Protein AF-A0A158FJC6-F1 (afdb_monomer_lite)

Structure (mmCIF, N/CA/C/O backbone):
data_AF-A0A158FJC6-F1
#
_entry.id   AF-A0A158FJC6-F1
#
loop_
_atom_site.group_PDB
_atom_site.id
_atom_site.type_symbol
_atom_site.label_atom_id
_atom_site.label_alt_id
_atom_site.label_comp_id
_atom_site.label_asym_id
_atom_site.label_entity_id
_atom_site.label_seq_id
_atom_site.pdbx_PDB_ins_code
_atom_site.Cartn_x
_atom_site.Cartn_y
_atom_site.Cartn_z
_atom_site.occupancy
_atom_site.B_iso_or_equiv
_atom_site.auth_seq_id
_atom_site.auth_comp_id
_atom_site.auth_asym_id
_atom_site.auth_atom_id
_atom_site.pdbx_PDB_model_num
ATOM 1 N N . MET A 1 1 ? 19.319 2.602 -35.959 1.00 65.06 1 MET A N 1
ATOM 2 C CA . MET A 1 1 ? 19.386 1.876 -34.679 1.00 65.06 1 MET A CA 1
ATOM 3 C C . MET A 1 1 ? 18.858 0.501 -34.919 1.00 65.06 1 MET A C 1
ATOM 5 O O . MET A 1 1 ? 17.721 0.382 -35.365 1.00 65.06 1 MET A O 1
ATOM 9 N N . ASP A 1 2 ? 19.695 -0.494 -34.690 1.00 91.31 2 ASP A N 1
ATOM 10 C CA . ASP A 1 2 ? 19.246 -1.874 -34.703 1.00 91.31 2 ASP A CA 1
ATOM 11 C C . ASP A 1 2 ? 18.734 -2.293 -33.311 1.00 91.31 2 ASP A C 1
ATOM 13 O O . ASP A 1 2 ? 18.777 -1.537 -32.337 1.00 91.31 2 ASP A O 1
ATOM 17 N N . TYR A 1 3 ? 18.185 -3.501 -33.220 1.00 85.06 3 TYR A N 1
ATOM 18 C CA . TYR A 1 3 ? 17.637 -4.038 -31.975 1.00 85.06 3 TYR A CA 1
ATOM 19 C C . TYR A 1 3 ? 18.686 -4.166 -30.854 1.00 85.06 3 TYR A C 1
ATOM 21 O O . TYR A 1 3 ? 18.360 -3.989 -29.681 1.00 85.06 3 TYR A O 1
ATOM 29 N N . ARG A 1 4 ? 19.954 -4.435 -31.192 1.00 91.94 4 ARG A N 1
ATOM 30 C CA . ARG A 1 4 ? 21.033 -4.580 -30.205 1.00 91.94 4 ARG A CA 1
ATOM 31 C C . ARG A 1 4 ? 21.423 -3.226 -29.622 1.00 91.94 4 ARG A C 1
ATOM 33 O O . ARG A 1 4 ? 21.626 -3.138 -28.412 1.00 91.94 4 ARG A O 1
ATOM 40 N N . ASP A 1 5 ? 21.438 -2.179 -30.444 1.00 92.75 5 ASP A N 1
ATOM 41 C CA . ASP A 1 5 ? 21.657 -0.802 -29.992 1.00 92.75 5 ASP A CA 1
ATOM 42 C C . ASP A 1 5 ? 20.603 -0.374 -28.960 1.00 92.75 5 ASP A C 1
ATOM 44 O O . ASP A 1 5 ? 20.924 0.259 -27.952 1.00 92.75 5 ASP A O 1
ATOM 48 N N . LEU A 1 6 ? 19.334 -0.730 -29.197 1.00 93.31 6 LEU A N 1
ATOM 49 C CA . LEU A 1 6 ? 18.231 -0.416 -28.285 1.00 93.31 6 LEU A CA 1
ATOM 50 C C . LEU A 1 6 ? 18.381 -1.136 -26.939 1.00 93.31 6 LEU A C 1
ATOM 52 O O . LEU A 1 6 ? 18.187 -0.512 -25.896 1.00 93.31 6 LEU A O 1
ATOM 56 N N . LEU A 1 7 ? 18.780 -2.412 -26.946 1.00 92.12 7 LEU A N 1
ATOM 57 C CA . LEU A 1 7 ? 19.048 -3.164 -25.715 1.00 92.12 7 LEU A CA 1
ATOM 58 C C . LEU A 1 7 ? 20.230 -2.587 -24.926 1.00 92.12 7 LEU A C 1
ATOM 60 O O . LEU A 1 7 ? 20.152 -2.466 -23.705 1.00 92.12 7 LEU A O 1
ATOM 64 N N . ALA A 1 8 ? 21.309 -2.191 -25.608 1.00 94.25 8 ALA A N 1
ATOM 65 C CA . ALA A 1 8 ? 22.463 -1.573 -24.959 1.00 94.25 8 ALA A CA 1
ATOM 66 C C . ALA A 1 8 ? 22.094 -0.235 -24.298 1.00 94.25 8 ALA A C 1
ATOM 68 O O . ALA A 1 8 ? 22.510 0.040 -23.173 1.00 94.25 8 ALA A O 1
ATOM 69 N N . LYS A 1 9 ? 21.262 0.573 -24.966 1.00 91.75 9 LYS A N 1
ATOM 70 C CA . LYS A 1 9 ? 20.740 1.823 -24.398 1.00 91.75 9 LYS A CA 1
ATOM 71 C C . LYS A 1 9 ? 19.818 1.602 -23.207 1.00 91.75 9 LYS A C 1
ATOM 73 O O . LYS A 1 9 ? 19.907 2.363 -22.250 1.00 91.75 9 LYS A O 1
ATOM 78 N N . ALA A 1 10 ? 18.965 0.581 -23.253 1.00 91.38 10 ALA A N 1
ATOM 79 C CA . ALA A 1 10 ? 18.111 0.228 -22.123 1.00 91.38 10 ALA A CA 1
ATOM 80 C C . ALA A 1 10 ? 18.953 -0.140 -20.892 1.00 91.38 10 ALA A C 1
ATOM 82 O O . ALA A 1 10 ? 18.759 0.440 -19.831 1.00 91.38 10 ALA A O 1
ATOM 83 N N . ALA A 1 11 ? 19.964 -0.999 -21.061 1.00 93.62 11 ALA A N 1
ATOM 84 C CA . ALA A 1 11 ? 20.851 -1.389 -19.966 1.00 93.62 11 ALA A CA 1
ATOM 85 C C . ALA A 1 11 ? 21.625 -0.200 -19.369 1.00 93.62 11 ALA A C 1
ATOM 87 O O . ALA A 1 11 ? 21.878 -0.158 -18.167 1.00 93.62 11 ALA A O 1
ATOM 88 N N . GLU A 1 12 ? 22.014 0.766 -20.200 1.00 96.06 12 GLU A N 1
ATOM 89 C CA . GLU A 1 12 ? 22.682 1.978 -19.735 1.00 96.06 12 GLU A CA 1
ATOM 90 C C . GLU A 1 12 ? 21.733 2.900 -18.958 1.00 96.06 12 GLU A C 1
ATOM 92 O O . GLU A 1 12 ? 22.083 3.372 -17.877 1.00 96.06 12 GLU A O 1
ATOM 97 N N . LEU A 1 13 ? 20.510 3.100 -19.455 1.00 94.44 13 LEU A N 1
ATOM 98 C CA . LEU A 1 13 ? 19.479 3.848 -18.734 1.00 94.44 13 LEU A CA 1
ATOM 99 C C . LEU A 1 13 ? 19.142 3.189 -17.393 1.00 94.44 13 LEU A C 1
ATOM 101 O O . LEU A 1 13 ? 19.043 3.889 -16.390 1.00 94.44 13 LEU A O 1
ATOM 105 N N . ASP A 1 14 ? 19.051 1.860 -17.341 1.00 91.12 14 ASP A N 1
ATOM 106 C CA . ASP A 1 14 ? 18.795 1.126 -16.099 1.00 91.12 14 ASP A CA 1
ATOM 107 C C . ASP A 1 14 ? 19.904 1.352 -15.060 1.00 91.12 14 ASP A C 1
ATOM 109 O O . ASP A 1 14 ? 19.617 1.568 -13.879 1.00 91.12 14 ASP A O 1
ATOM 113 N N . ARG A 1 15 ? 21.178 1.376 -15.483 1.00 95.62 15 ARG A N 1
ATOM 114 C CA . ARG A 1 15 ? 22.299 1.718 -14.588 1.00 95.62 15 ARG A CA 1
ATOM 115 C C . ARG A 1 15 ? 22.206 3.149 -14.079 1.00 95.62 15 ARG A C 1
ATOM 117 O O . ARG A 1 15 ? 22.437 3.385 -12.895 1.00 95.62 15 ARG A O 1
ATOM 124 N N . GLN A 1 16 ? 21.866 4.094 -14.952 1.00 92.50 16 GLN A N 1
ATOM 125 C CA . GLN A 1 16 ? 21.723 5.499 -14.570 1.00 92.50 16 GLN A CA 1
ATOM 126 C C . GLN A 1 16 ? 20.566 5.699 -13.588 1.00 92.50 16 GLN A C 1
ATOM 128 O O . GLN A 1 16 ? 20.724 6.421 -12.607 1.00 92.50 16 GLN A O 1
ATOM 133 N N . ILE A 1 17 ? 19.441 5.011 -13.795 1.00 93.81 17 ILE A N 1
ATOM 134 C CA . ILE A 1 17 ? 18.295 5.027 -12.879 1.00 93.81 17 ILE A CA 1
ATOM 135 C C . ILE A 1 17 ? 18.686 4.447 -11.516 1.00 93.81 17 ILE A C 1
ATOM 137 O O . ILE A 1 17 ? 18.347 5.027 -10.484 1.00 93.81 17 ILE A O 1
ATOM 141 N N . ALA A 1 18 ? 19.416 3.328 -11.493 1.00 92.00 18 ALA A N 1
ATOM 142 C CA . ALA A 1 18 ? 19.874 2.719 -10.247 1.00 92.00 18 ALA A CA 1
ATOM 143 C C . ALA A 1 18 ? 20.797 3.664 -9.460 1.00 92.00 18 ALA A C 1
ATOM 145 O O . ALA A 1 18 ? 20.558 3.902 -8.277 1.00 92.00 18 ALA A O 1
ATOM 146 N N . LEU A 1 19 ? 21.784 4.266 -10.132 1.00 95.31 19 LEU A N 1
ATOM 147 C CA . LEU A 1 19 ? 22.692 5.244 -9.528 1.00 95.31 19 LEU A CA 1
ATOM 148 C C . LEU A 1 19 ? 21.951 6.482 -9.012 1.00 95.31 19 LEU A C 1
ATOM 150 O O . LEU A 1 19 ? 22.174 6.899 -7.877 1.00 95.31 19 LEU A O 1
ATOM 154 N N . ALA A 1 20 ? 21.048 7.051 -9.814 1.00 95.25 20 ALA A N 1
ATOM 155 C CA . ALA A 1 20 ? 20.256 8.210 -9.409 1.00 95.25 20 ALA A CA 1
ATOM 156 C C . ALA A 1 20 ? 19.434 7.901 -8.150 1.00 95.25 20 ALA A C 1
ATOM 158 O O . ALA A 1 20 ? 19.446 8.673 -7.194 1.00 95.25 20 ALA A O 1
ATOM 159 N N . ARG A 1 21 ? 18.802 6.723 -8.097 1.00 96.00 21 ARG A N 1
ATOM 160 C CA . ARG A 1 21 ? 18.036 6.280 -6.929 1.00 96.00 21 ARG A CA 1
ATOM 161 C C . ARG A 1 21 ? 18.905 6.122 -5.684 1.00 96.00 21 ARG A C 1
ATOM 163 O O . ARG A 1 21 ? 18.458 6.493 -4.604 1.00 96.00 21 ARG A O 1
ATOM 170 N N . GLU A 1 22 ? 20.103 5.552 -5.800 1.00 93.88 22 GLU A N 1
ATOM 171 C CA . GLU A 1 22 ? 21.017 5.407 -4.659 1.00 93.88 22 GLU A CA 1
ATOM 172 C C . GLU A 1 22 ? 21.420 6.771 -4.088 1.00 93.88 22 GLU A C 1
ATOM 174 O O . GLU A 1 22 ? 21.379 6.965 -2.871 1.00 93.88 22 GLU A O 1
ATOM 179 N N . VAL A 1 23 ? 21.731 7.731 -4.962 1.00 96.19 23 VAL A N 1
ATOM 180 C CA . VAL A 1 23 ? 22.077 9.104 -4.574 1.00 96.19 23 VAL A CA 1
ATOM 181 C C . VAL A 1 23 ? 20.891 9.805 -3.911 1.00 96.19 23 VAL A C 1
ATOM 183 O O . VAL A 1 23 ? 21.035 10.357 -2.818 1.00 96.19 23 VAL A O 1
ATOM 186 N N . GLU A 1 24 ? 19.709 9.752 -4.525 1.00 96.19 24 GLU A N 1
ATOM 187 C CA . GLU A 1 24 ? 18.498 10.370 -3.978 1.00 96.19 24 GLU A CA 1
ATOM 188 C C . GLU A 1 24 ? 18.087 9.740 -2.643 1.00 96.19 24 GLU A C 1
ATOM 190 O O . GLU A 1 24 ? 17.774 10.453 -1.688 1.00 96.19 24 GLU A O 1
ATOM 195 N N . ALA A 1 25 ? 18.144 8.410 -2.529 1.00 93.00 25 ALA A N 1
ATOM 196 C CA . ALA A 1 25 ? 17.822 7.702 -1.294 1.00 93.00 25 ALA A CA 1
ATOM 197 C C . ALA A 1 25 ? 18.809 8.035 -0.168 1.00 93.00 25 ALA A C 1
ATOM 199 O O . ALA A 1 25 ? 18.392 8.218 0.978 1.00 93.00 25 ALA A O 1
ATOM 200 N N . ALA A 1 26 ? 20.105 8.146 -0.476 1.00 95.25 26 ALA A N 1
ATOM 201 C CA . ALA A 1 26 ? 21.112 8.565 0.493 1.00 95.25 26 ALA A CA 1
ATOM 202 C C . ALA A 1 26 ? 20.862 10.002 0.980 1.00 95.25 26 ALA A C 1
ATOM 204 O O . ALA A 1 26 ? 20.931 10.257 2.185 1.00 95.25 26 ALA A O 1
ATOM 205 N N . GLY A 1 27 ? 20.512 10.915 0.066 1.00 97.00 27 GLY A N 1
ATOM 206 C CA . GLY A 1 27 ? 20.141 12.293 0.391 1.00 97.00 27 GLY A CA 1
ATOM 207 C C . GLY A 1 27 ? 18.906 12.370 1.290 1.00 97.00 27 GLY A C 1
ATOM 208 O O . GLY A 1 27 ? 18.962 12.966 2.365 1.00 97.00 27 GLY A O 1
ATOM 209 N N . ALA A 1 28 ? 17.825 11.686 0.910 1.00 96.75 28 ALA A N 1
ATOM 210 C CA . ALA A 1 28 ? 16.598 11.625 1.702 1.00 96.75 28 ALA A CA 1
ATOM 211 C C . ALA A 1 28 ? 16.846 11.035 3.101 1.00 96.75 28 ALA A C 1
ATOM 213 O O . ALA A 1 28 ? 16.347 11.548 4.104 1.00 96.75 28 ALA A O 1
ATOM 214 N N . LEU A 1 29 ? 17.664 9.980 3.201 1.00 94.94 29 LEU A N 1
ATOM 215 C CA . LEU A 1 29 ? 18.015 9.379 4.486 1.00 94.94 29 LEU A CA 1
ATOM 216 C C . LEU A 1 29 ? 18.832 10.335 5.366 1.00 94.94 29 LEU A C 1
ATOM 218 O O . LEU A 1 29 ? 18.614 10.378 6.578 1.00 94.94 29 LEU A O 1
ATOM 222 N N . ALA A 1 30 ? 19.764 11.093 4.785 1.00 96.06 30 ALA A N 1
ATOM 223 C CA . ALA A 1 30 ? 20.526 12.106 5.509 1.00 96.06 30 ALA A CA 1
ATOM 224 C C . ALA A 1 30 ? 19.612 13.222 6.041 1.00 96.06 30 ALA A C 1
ATOM 226 O O . ALA A 1 30 ? 19.730 13.615 7.200 1.00 96.06 30 ALA A O 1
ATOM 227 N N . GLU A 1 31 ? 18.653 13.670 5.232 1.00 96.62 31 GLU A N 1
ATOM 228 C CA . GLU A 1 31 ? 17.681 14.701 5.597 1.00 96.62 31 GLU A CA 1
ATOM 229 C C . GLU A 1 31 ? 16.748 14.248 6.734 1.00 96.62 31 GLU A C 1
ATOM 231 O O . GLU A 1 31 ? 16.511 14.985 7.693 1.00 96.62 31 GLU A O 1
ATOM 236 N N . ILE A 1 32 ? 16.261 13.002 6.676 1.00 96.06 32 ILE A N 1
ATOM 237 C CA . ILE A 1 32 ? 15.462 12.400 7.752 1.00 96.06 32 ILE A CA 1
ATOM 238 C C . ILE A 1 32 ? 16.285 12.316 9.039 1.00 96.06 32 ILE A C 1
ATOM 240 O O . ILE A 1 32 ? 15.807 12.722 10.097 1.00 96.06 32 ILE A O 1
ATOM 244 N N . LYS A 1 33 ? 17.531 11.831 8.962 1.00 94.38 33 LYS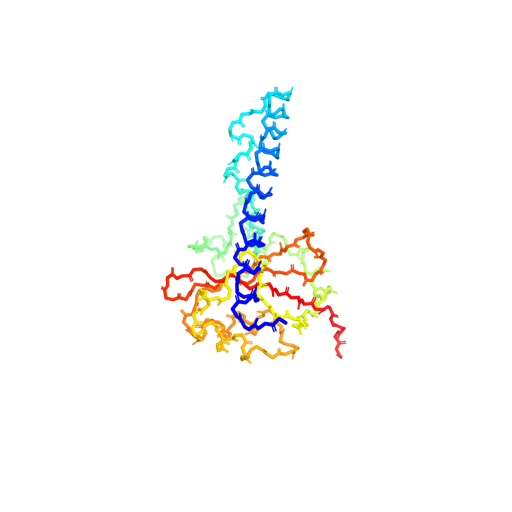 A N 1
ATOM 245 C CA . LYS A 1 33 ? 18.424 11.740 10.128 1.00 94.38 33 LYS A CA 1
ATOM 246 C C . LYS A 1 33 ? 18.693 13.108 10.754 1.00 94.38 33 LYS A C 1
ATOM 248 O O . LYS A 1 33 ? 18.691 13.208 11.977 1.00 94.38 33 LYS A O 1
ATOM 253 N N . ALA A 1 34 ? 18.884 14.145 9.938 1.00 95.25 34 ALA A N 1
ATOM 254 C CA . ALA A 1 34 ? 19.077 15.510 10.419 1.00 95.25 34 ALA A CA 1
ATOM 255 C C . ALA A 1 34 ? 17.857 16.004 11.206 1.00 95.25 34 ALA A C 1
ATOM 257 O O . ALA A 1 34 ? 18.012 16.472 12.328 1.00 95.25 34 ALA A O 1
ATOM 258 N N . ARG A 1 35 ? 16.644 15.804 10.678 1.00 96.12 35 ARG A N 1
ATOM 259 C CA . ARG A 1 35 ? 15.399 16.179 11.371 1.00 96.12 35 ARG A CA 1
ATOM 260 C C . ARG A 1 35 ? 15.176 15.389 12.656 1.00 96.12 35 ARG A C 1
ATOM 262 O O . ARG A 1 35 ? 14.778 15.958 13.665 1.00 96.12 35 ARG A O 1
ATOM 269 N N . VAL A 1 36 ? 15.448 14.084 12.640 1.00 95.50 36 VAL A N 1
ATOM 270 C CA . VAL A 1 36 ? 15.370 13.244 13.847 1.00 95.50 36 VAL A CA 1
ATOM 271 C C . VAL A 1 36 ? 16.301 13.775 14.936 1.00 95.50 36 VAL A C 1
ATOM 273 O O . VAL A 1 36 ? 15.880 13.894 16.084 1.00 95.50 36 VAL A O 1
ATOM 276 N N . ALA A 1 37 ? 17.529 14.152 14.572 1.00 94.00 37 ALA A N 1
ATOM 277 C CA . ALA A 1 37 ? 18.492 14.726 15.504 1.00 94.00 37 ALA A CA 1
ATOM 278 C C . ALA A 1 37 ? 18.096 16.134 15.986 1.00 94.00 37 ALA A C 1
ATOM 280 O O . ALA A 1 37 ? 18.209 16.412 17.176 1.00 94.00 37 ALA A O 1
ATOM 281 N N . GLU A 1 38 ? 17.609 16.999 15.092 1.00 95.31 38 GLU A N 1
ATOM 282 C CA . GLU A 1 38 ? 17.200 18.379 15.393 1.00 95.31 38 GLU A CA 1
ATOM 283 C C . GLU A 1 38 ? 16.097 18.442 16.456 1.00 95.31 38 GLU A C 1
ATOM 285 O O . GLU A 1 38 ? 16.176 19.239 17.389 1.00 95.31 38 GLU A O 1
ATOM 290 N N . PHE A 1 39 ? 15.093 17.572 16.346 1.00 95.31 39 PHE A N 1
ATOM 291 C CA . PHE A 1 39 ? 13.948 17.544 17.260 1.00 95.31 39 PHE A CA 1
ATOM 292 C C . PHE A 1 39 ? 14.089 16.525 18.400 1.00 95.31 39 PHE A C 1
ATOM 294 O O . PHE A 1 39 ? 13.198 16.427 19.241 1.00 95.31 39 PHE A O 1
ATOM 301 N N . GLY A 1 40 ? 15.191 15.768 18.445 1.00 91.94 40 GLY A N 1
ATOM 302 C CA . GLY A 1 40 ? 15.431 14.757 19.476 1.00 91.94 40 GLY A CA 1
ATOM 303 C C . GLY A 1 40 ? 14.446 13.585 19.439 1.00 91.94 40 GLY A C 1
ATOM 304 O O . GLY A 1 40 ? 14.125 13.031 20.490 1.00 91.94 40 GLY A O 1
ATOM 305 N N . PHE A 1 41 ? 13.946 13.214 18.255 1.00 93.94 41 PHE A N 1
ATOM 306 C CA . PHE A 1 41 ? 13.024 12.088 18.117 1.00 93.94 41 PHE A CA 1
ATOM 307 C C . PHE A 1 41 ? 13.717 10.758 18.423 1.00 93.94 41 PHE A C 1
ATOM 309 O O . PHE A 1 41 ? 14.852 10.508 18.010 1.00 93.94 41 PHE A O 1
ATOM 316 N N . THR A 1 42 ? 13.000 9.875 19.109 1.00 90.06 42 THR A N 1
ATOM 317 C CA . THR A 1 42 ? 13.434 8.499 19.358 1.00 90.06 42 THR A CA 1
ATOM 318 C C . THR A 1 42 ? 12.967 7.559 18.245 1.00 90.06 42 THR A C 1
ATOM 320 O O . THR A 1 42 ? 12.120 7.903 17.415 1.00 90.06 42 THR A O 1
ATOM 323 N N . VAL A 1 43 ? 13.510 6.338 18.216 1.00 87.06 43 VAL A N 1
ATOM 324 C CA . VAL A 1 43 ? 13.075 5.297 17.269 1.00 87.06 43 VAL A CA 1
ATOM 325 C C . VAL A 1 43 ? 11.581 5.015 17.449 1.00 87.06 43 VAL A C 1
ATOM 327 O O . VAL A 1 43 ? 10.863 4.826 16.471 1.00 87.06 43 VAL A O 1
ATOM 330 N N . GLU A 1 44 ? 11.089 5.051 18.683 1.00 86.62 44 GLU A N 1
ATOM 331 C CA . GLU A 1 44 ? 9.686 4.850 19.021 1.00 86.62 44 GLU A CA 1
ATOM 332 C C . GLU A 1 44 ? 8.784 5.957 18.467 1.00 86.62 44 GLU A C 1
ATOM 334 O O . GLU A 1 44 ? 7.667 5.660 18.048 1.00 86.62 44 GLU A O 1
ATOM 339 N N . ASP A 1 45 ? 9.255 7.205 18.412 1.00 83.69 45 ASP A N 1
ATOM 340 C CA . ASP A 1 45 ? 8.489 8.329 17.858 1.00 83.69 45 ASP A CA 1
ATOM 341 C C . ASP A 1 45 ? 8.350 8.223 16.334 1.00 83.69 45 ASP A C 1
ATOM 343 O O . ASP A 1 45 ? 7.292 8.514 15.774 1.00 83.69 45 ASP A O 1
ATOM 347 N N . VAL A 1 46 ? 9.406 7.750 15.663 1.00 87.44 46 VAL A N 1
ATOM 348 C CA . VAL A 1 46 ? 9.455 7.611 14.198 1.00 87.44 46 VAL A CA 1
ATOM 349 C C . VAL A 1 46 ? 8.752 6.335 13.724 1.00 87.44 46 VAL A C 1
ATOM 351 O O . VAL A 1 46 ? 8.058 6.343 12.708 1.00 87.44 46 VAL A O 1
ATOM 354 N N . PHE A 1 47 ? 8.904 5.231 14.461 1.00 84.25 47 PHE A N 1
ATOM 355 C CA . PHE A 1 47 ? 8.422 3.900 14.077 1.00 84.25 47 PHE A CA 1
ATOM 356 C C . PHE A 1 47 ? 7.285 3.376 14.965 1.00 84.25 47 PHE A C 1
ATOM 358 O O . PHE A 1 47 ? 7.019 2.172 14.962 1.00 84.25 47 PHE A O 1
ATOM 365 N N . SER A 1 48 ? 6.603 4.249 15.720 1.00 76.69 48 SER A N 1
ATOM 366 C CA . SER A 1 48 ? 5.502 3.885 16.622 1.00 76.69 48 SER A CA 1
ATOM 367 C C . SER A 1 48 ? 4.532 2.894 15.965 1.00 76.69 48 SER A C 1
ATOM 369 O O . SER A 1 48 ? 3.720 3.231 15.102 1.00 76.69 48 SER A O 1
ATOM 371 N N . THR A 1 49 ? 4.560 1.653 16.454 1.00 60.56 49 THR A N 1
ATOM 372 C CA . THR A 1 49 ? 3.655 0.566 16.055 1.00 60.56 49 THR A CA 1
ATOM 373 C C . THR A 1 49 ? 2.312 0.629 16.772 1.00 60.56 49 THR A C 1
ATOM 375 O O . THR A 1 49 ? 1.453 -0.238 16.563 1.00 60.56 49 THR A O 1
ATOM 3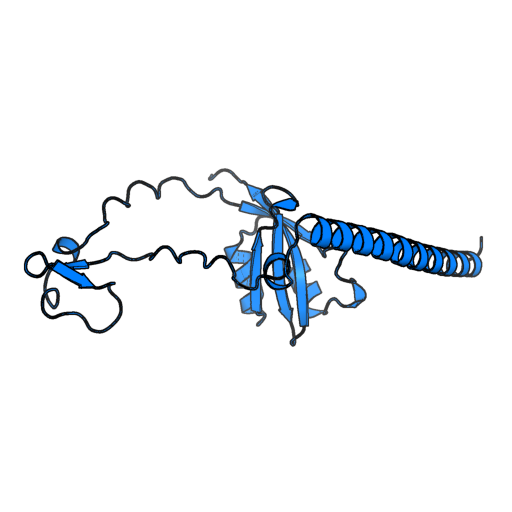78 N N . LYS A 1 50 ? 2.078 1.670 17.587 1.00 55.12 50 LYS A N 1
ATOM 379 C CA . LYS A 1 50 ? 0.740 2.005 18.062 1.00 55.12 50 LYS A CA 1
ATOM 380 C C . LYS A 1 50 ? -0.050 2.458 16.841 1.00 55.12 50 LYS A C 1
ATOM 382 O O . LYS A 1 50 ? -0.207 3.648 16.593 1.00 55.12 50 LYS A O 1
ATOM 387 N N . LYS A 1 51 ? -0.595 1.487 16.091 1.00 53.78 51 LYS A N 1
ATOM 388 C CA . LYS A 1 51 ? -1.834 1.675 15.335 1.00 53.78 51 LYS A CA 1
ATOM 389 C C . LYS A 1 51 ? -2.679 2.547 16.239 1.00 53.78 51 LYS A C 1
ATOM 391 O O . LYS A 1 51 ? -2.971 2.100 17.352 1.00 53.78 51 LYS A O 1
ATOM 396 N N . ALA A 1 52 ? -3.016 3.764 15.805 1.00 53.78 52 ALA A N 1
ATOM 397 C CA . ALA A 1 52 ? -4.112 4.495 16.409 1.00 53.78 52 ALA A CA 1
ATOM 398 C C . ALA A 1 52 ? -5.198 3.439 16.554 1.00 53.78 52 ALA A C 1
ATOM 400 O O . ALA A 1 52 ? -5.633 2.861 15.549 1.00 53.78 52 ALA A O 1
ATOM 401 N N . ARG A 1 53 ? -5.469 3.019 17.796 1.00 46.94 53 ARG A N 1
ATOM 402 C CA . ARG A 1 53 ? -6.471 2.006 18.069 1.00 46.94 53 ARG A CA 1
ATOM 403 C C . ARG A 1 53 ? -7.713 2.741 17.654 1.00 46.94 53 ARG A C 1
ATOM 405 O O . ARG A 1 53 ? -8.220 3.531 18.435 1.00 46.94 53 ARG A O 1
ATOM 412 N N . LYS A 1 54 ? -8.102 2.580 16.385 1.00 50.62 54 LYS A N 1
ATOM 413 C CA . LYS A 1 54 ? -9.360 3.060 15.859 1.00 50.62 54 LYS A CA 1
ATOM 414 C C . LYS A 1 54 ? -10.319 2.505 16.877 1.00 50.62 54 LYS A C 1
ATOM 416 O O . LYS A 1 54 ? -10.431 1.278 16.979 1.00 50.62 54 LYS A O 1
ATOM 421 N N . GLU A 1 55 ? -10.832 3.377 17.741 1.00 49.72 55 GLU A N 1
ATOM 422 C CA . GLU A 1 55 ? -11.859 3.000 18.681 1.00 49.72 55 GLU A CA 1
ATOM 423 C C . GLU A 1 55 ? -12.866 2.315 17.791 1.00 49.72 55 GLU A C 1
ATOM 425 O O . GLU A 1 55 ? -13.407 2.913 16.856 1.00 49.72 55 GLU A O 1
ATOM 430 N N . ARG A 1 56 ? -12.977 0.995 17.952 1.00 48.31 56 ARG A N 1
ATOM 431 C CA . ARG A 1 56 ? -14.060 0.268 17.330 1.00 48.31 56 ARG A CA 1
ATOM 432 C C . ARG A 1 56 ? -15.258 0.923 17.985 1.00 48.31 56 ARG A C 1
ATOM 434 O O . ARG A 1 56 ? -15.527 0.623 19.148 1.00 48.31 56 ARG A O 1
ATOM 441 N N . LYS A 1 57 ? -15.863 1.905 17.302 1.00 53.50 57 LYS A N 1
ATOM 442 C CA . LYS A 1 57 ? -17.146 2.478 17.688 1.00 53.50 57 LYS A CA 1
ATOM 443 C C . LYS A 1 57 ? -17.994 1.258 17.993 1.00 53.50 57 LYS A C 1
ATOM 445 O O . LYS A 1 57 ? -18.147 0.396 17.126 1.00 53.50 57 LYS A O 1
ATOM 450 N N . ARG A 1 58 ? -18.356 1.103 19.267 1.00 53.88 58 ARG A N 1
ATOM 451 C CA . ARG A 1 58 ? -19.101 -0.051 19.759 1.00 53.88 58 ARG A CA 1
ATOM 452 C C . ARG A 1 58 ? -20.424 -0.008 19.004 1.00 53.88 58 ARG A C 1
ATOM 454 O O . ARG A 1 58 ? -21.255 0.838 19.292 1.00 53.88 58 ARG A O 1
ATOM 461 N N . SER A 1 59 ? -20.557 -0.819 17.962 1.00 53.75 59 SER A N 1
ATOM 462 C CA . SER A 1 59 ? -21.648 -0.735 16.988 1.00 53.75 59 SER A CA 1
ATOM 463 C C . SER A 1 59 ? -22.887 -1.489 17.470 1.00 53.75 59 SER A C 1
ATOM 465 O O . SER A 1 59 ? -23.509 -2.212 16.701 1.00 53.75 59 SER A O 1
ATOM 467 N N . GLY A 1 60 ? -23.194 -1.408 18.763 1.00 62.25 60 GLY A N 1
ATOM 468 C CA . GLY A 1 60 ? -24.313 -2.129 19.351 1.00 62.25 60 GLY A CA 1
ATOM 469 C C . GLY A 1 60 ? -24.921 -1.358 20.519 1.00 62.25 60 GLY A C 1
ATOM 470 O O . GLY A 1 60 ? -24.175 -0.687 21.243 1.00 62.25 60 GLY A O 1
ATOM 471 N N . PRO A 1 61 ? -26.249 -1.451 20.712 1.00 64.25 61 PRO A N 1
ATOM 472 C CA . PRO A 1 61 ? -26.926 -0.822 21.836 1.00 64.25 61 PRO A CA 1
ATOM 473 C C . PRO A 1 61 ? -26.326 -1.336 23.146 1.00 64.25 61 PRO A C 1
ATOM 475 O O . PRO A 1 61 ? -26.187 -2.542 23.362 1.00 64.25 61 PRO A O 1
ATOM 478 N N . THR A 1 62 ? -25.932 -0.409 24.018 1.00 79.38 62 THR A N 1
ATOM 479 C CA . THR A 1 62 ? -25.542 -0.749 25.387 1.00 79.38 62 THR A CA 1
ATOM 480 C C . THR A 1 62 ? -26.805 -0.739 26.225 1.00 79.38 62 THR A C 1
ATOM 482 O O . THR A 1 62 ? -27.506 0.259 26.256 1.00 79.38 62 THR A O 1
ATOM 485 N N . TYR A 1 63 ? -27.115 -1.836 26.901 1.00 86.50 63 TYR A N 1
ATOM 486 C CA . TYR A 1 63 ? -28.263 -1.913 27.796 1.00 86.50 63 TYR A CA 1
ATOM 487 C C . TYR A 1 63 ? -27.845 -1.495 29.207 1.00 86.50 63 TYR A C 1
ATOM 489 O O . TYR A 1 63 ? -26.734 -1.826 29.624 1.00 86.50 63 TYR A O 1
ATOM 497 N N . ARG A 1 64 ? -28.711 -0.813 29.958 1.00 84.94 64 ARG A N 1
ATOM 498 C CA . ARG A 1 64 ? -28.493 -0.426 31.354 1.00 84.94 64 ARG A CA 1
ATOM 499 C C . ARG A 1 64 ? -29.687 -0.806 32.216 1.00 84.94 64 ARG A C 1
ATOM 501 O O . ARG A 1 64 ? -30.830 -0.549 31.854 1.00 84.94 64 ARG A O 1
ATOM 508 N N . ASP A 1 65 ? -29.399 -1.376 33.375 1.00 84.62 65 ASP A N 1
ATOM 509 C CA . ASP A 1 65 ? -30.380 -1.632 34.419 1.00 84.62 65 ASP A CA 1
ATOM 510 C C . ASP A 1 65 ? -30.813 -0.307 35.086 1.00 84.62 65 ASP A C 1
ATOM 512 O O . ASP A 1 65 ? -29.946 0.401 35.611 1.00 84.62 65 ASP A O 1
ATOM 516 N N . PRO A 1 66 ? -32.109 0.060 35.082 1.00 79.19 66 PRO A N 1
ATOM 517 C CA . PRO A 1 66 ? -32.598 1.266 35.747 1.00 79.19 66 PRO A CA 1
ATOM 518 C C . PRO A 1 66 ? -32.446 1.227 37.273 1.00 79.19 66 PRO A C 1
ATOM 520 O O . PRO A 1 66 ? -32.402 2.288 37.889 1.00 79.19 66 PRO A O 1
ATOM 523 N N . GLU A 1 67 ? -32.353 0.041 37.881 1.00 79.81 67 GLU A N 1
ATOM 524 C CA . GLU A 1 67 ? -32.280 -0.108 39.338 1.00 79.81 67 GLU A CA 1
ATOM 525 C C . GLU A 1 67 ? -30.831 -0.086 39.846 1.00 79.81 67 GLU A C 1
ATOM 527 O O . GLU A 1 67 ? -30.479 0.729 40.696 1.00 79.81 67 GLU A O 1
ATOM 532 N N . SER A 1 68 ? -29.956 -0.936 39.295 1.00 82.62 68 SER A N 1
ATOM 533 C CA . SER A 1 68 ? -28.554 -1.029 39.740 1.00 82.62 68 SER A CA 1
ATOM 534 C C . SER A 1 68 ? -27.570 -0.172 38.937 1.00 82.62 68 SER A C 1
ATOM 536 O O . SER A 1 68 ? -26.420 0.009 39.340 1.00 82.62 68 SER A O 1
ATOM 538 N N . GLY A 1 69 ? -27.972 0.326 37.764 1.00 81.94 69 GLY A N 1
ATOM 539 C CA . GLY A 1 69 ? -27.081 1.011 36.830 1.00 81.94 69 GLY A CA 1
ATOM 540 C C . GLY A 1 69 ? -26.097 0.094 36.093 1.00 81.94 69 GLY A C 1
ATOM 541 O O . GLY A 1 69 ? -25.271 0.611 35.335 1.00 81.94 69 GLY A O 1
ATOM 542 N N . ALA A 1 70 ? -26.170 -1.230 36.282 1.00 81.19 70 ALA A N 1
ATOM 543 C CA . ALA A 1 70 ? -25.329 -2.204 35.590 1.00 81.19 70 ALA A CA 1
ATOM 544 C C . ALA A 1 70 ? -25.512 -2.119 34.068 1.00 81.19 70 ALA A C 1
ATOM 546 O O . ALA A 1 70 ? -26.624 -1.920 33.589 1.00 81.19 70 ALA A O 1
ATOM 547 N N . THR A 1 71 ? -24.432 -2.295 33.298 1.00 83.56 71 THR A N 1
ATOM 548 C CA . THR A 1 71 ? -24.483 -2.238 31.828 1.00 83.56 71 THR A CA 1
ATOM 549 C C . THR A 1 71 ? -24.172 -3.582 31.184 1.00 83.56 71 THR A C 1
ATOM 551 O O . THR A 1 71 ? -23.387 -4.377 31.701 1.00 83.56 71 THR A O 1
ATOM 554 N N . TRP A 1 72 ? -24.791 -3.844 30.036 1.00 85.19 72 TRP A N 1
ATOM 555 C CA . TRP A 1 72 ? -24.551 -5.031 29.225 1.00 85.19 72 TRP A CA 1
ATOM 556 C C . TRP A 1 72 ? -24.459 -4.652 27.755 1.00 85.19 72 TRP A C 1
ATOM 558 O O . TRP A 1 72 ? -25.316 -3.956 27.224 1.00 85.19 72 TRP A O 1
ATOM 568 N N . SER A 1 73 ? -23.416 -5.118 27.076 1.00 76.19 73 SER A N 1
ATOM 569 C CA . SER A 1 73 ? -23.137 -4.776 25.676 1.00 76.19 73 SER A CA 1
ATOM 570 C C . SER A 1 73 ? -23.961 -5.578 24.661 1.00 76.19 73 SER A C 1
ATOM 572 O O . SER A 1 73 ? -23.682 -5.512 23.467 1.00 76.19 73 SER A O 1
ATOM 574 N N . GLY A 1 74 ? -24.908 -6.405 25.119 1.00 76.50 74 GLY A N 1
ATOM 575 C CA . GLY A 1 74 ? -25.641 -7.346 24.266 1.00 76.50 74 GLY A CA 1
ATOM 576 C C . GLY A 1 74 ? -24.832 -8.582 23.848 1.00 76.50 74 GLY A C 1
ATOM 577 O O . GLY A 1 74 ? -25.357 -9.450 23.156 1.00 76.50 74 GLY A O 1
ATOM 578 N N . MET A 1 75 ? -23.565 -8.686 24.266 1.00 74.50 75 MET A N 1
ATOM 579 C CA . MET A 1 75 ? -22.674 -9.806 23.955 1.00 74.50 75 MET A CA 1
ATOM 580 C C . MET A 1 75 ? -22.410 -10.647 25.213 1.00 74.50 75 MET A C 1
ATOM 582 O O . MET A 1 75 ? -22.154 -10.109 26.290 1.00 74.50 75 MET A O 1
ATOM 586 N N . GLY A 1 76 ? -22.459 -11.976 25.084 1.00 76.50 76 GLY A N 1
ATOM 587 C CA . GLY A 1 76 ? -22.259 -12.913 26.198 1.00 76.50 76 GLY A CA 1
ATOM 588 C C . GLY A 1 76 ? -23.550 -13.293 26.936 1.00 76.50 76 GLY A C 1
ATOM 589 O O . GLY A 1 76 ? -24.650 -13.120 26.417 1.00 76.50 76 GLY A O 1
ATOM 590 N N . ARG A 1 77 ? -23.415 -13.866 28.141 1.00 82.25 77 ARG A N 1
ATOM 591 C CA . ARG A 1 77 ? -24.549 -14.361 28.941 1.00 82.25 77 ARG A CA 1
ATOM 592 C C . ARG A 1 77 ? -25.476 -13.208 29.326 1.00 82.25 77 ARG A C 1
ATOM 594 O O . ARG A 1 77 ? -25.037 -12.252 29.956 1.00 82.25 77 ARG A O 1
ATOM 601 N N . GLU A 1 78 ? -26.752 -13.342 28.978 1.00 85.12 78 GLU A N 1
ATOM 602 C CA . GLU A 1 78 ? -27.780 -12.350 29.287 1.00 85.12 78 GLU A CA 1
ATOM 603 C C . GLU A 1 78 ? -27.942 -12.175 30.814 1.00 85.12 78 GLU A C 1
ATOM 605 O O . GLU A 1 78 ? -28.167 -13.168 31.522 1.00 85.12 78 GLU A O 1
ATOM 610 N N . PRO A 1 79 ? -27.819 -10.942 31.341 1.00 87.62 79 PRO A N 1
ATOM 611 C CA . PRO A 1 79 ? -28.010 -10.664 32.761 1.00 87.62 79 PRO A CA 1
ATOM 612 C C . PRO A 1 79 ? -29.454 -10.871 33.230 1.00 87.62 79 PRO A C 1
ATOM 614 O O . PRO A 1 79 ? -30.407 -10.650 32.485 1.00 87.62 79 PRO A O 1
ATOM 617 N N . GLY A 1 80 ? -29.633 -11.219 34.507 1.00 88.50 80 GLY A N 1
ATOM 618 C CA . GLY A 1 80 ? -30.957 -11.487 35.085 1.00 88.50 80 GLY A CA 1
ATOM 619 C C . GLY A 1 80 ? -31.925 -10.297 35.059 1.00 88.50 80 GLY A C 1
ATOM 620 O O . GLY A 1 80 ? -33.132 -10.503 35.012 1.00 88.50 80 GLY A O 1
ATOM 621 N N . TRP A 1 81 ? -31.416 -9.062 35.035 1.00 86.62 81 TRP A N 1
ATOM 622 C CA . TRP A 1 81 ? -32.245 -7.854 35.034 1.00 86.62 81 TRP A CA 1
ATOM 623 C C . TRP A 1 81 ? -32.946 -7.587 33.693 1.00 86.62 81 TRP A C 1
ATOM 625 O O . TRP A 1 81 ? -34.028 -6.998 33.708 1.00 86.62 81 TRP A O 1
ATOM 635 N N . ILE A 1 82 ? -32.396 -8.072 32.569 1.00 87.31 82 ILE A N 1
ATOM 636 C CA . ILE A 1 82 ? -32.984 -7.959 31.218 1.00 87.31 82 ILE A CA 1
ATOM 637 C C . ILE A 1 82 ? -33.578 -9.277 30.702 1.00 87.31 82 ILE A C 1
ATOM 639 O O . ILE A 1 82 ? -34.463 -9.261 29.846 1.00 87.31 82 ILE A O 1
ATOM 643 N N . LYS A 1 83 ? -33.125 -10.423 31.227 1.00 88.75 83 LYS A N 1
ATOM 644 C CA . LYS A 1 83 ? -33.554 -11.757 30.792 1.00 88.75 83 LYS A CA 1
ATOM 645 C C . LYS A 1 83 ? -35.079 -11.906 30.829 1.00 88.75 83 LYS A C 1
ATOM 647 O O . LYS A 1 83 ? -35.697 -11.783 31.883 1.00 88.75 83 LYS A O 1
ATOM 652 N N . GLY A 1 84 ? -35.673 -12.206 29.673 1.00 81.81 84 GLY A N 1
ATOM 653 C CA . GLY A 1 84 ? -37.120 -12.406 29.522 1.00 81.81 84 GLY A CA 1
ATOM 654 C C . GLY A 1 84 ? -37.967 -11.125 29.533 1.00 81.81 84 GLY A C 1
ATOM 655 O O . GLY A 1 84 ? -39.191 -11.224 29.517 1.00 81.81 84 GLY A O 1
ATOM 656 N N . LYS A 1 85 ? -37.350 -9.935 29.548 1.00 85.62 85 LYS A N 1
ATOM 657 C CA . LYS A 1 85 ? -38.036 -8.636 29.464 1.00 85.62 85 LYS A CA 1
ATOM 658 C C . LYS A 1 85 ? -37.855 -8.004 28.082 1.00 85.62 85 LYS A C 1
ATOM 660 O O . LYS A 1 85 ? -36.979 -8.397 27.311 1.00 85.62 85 LYS A O 1
ATOM 665 N N . ASN A 1 86 ? -38.668 -6.991 27.769 1.00 81.69 86 ASN A N 1
ATOM 666 C CA . ASN A 1 86 ? -38.484 -6.206 26.550 1.00 81.69 86 ASN A CA 1
ATOM 667 C C . ASN A 1 86 ? -37.173 -5.410 26.635 1.00 81.69 86 ASN A C 1
ATOM 669 O O . ASN A 1 86 ? -37.057 -4.464 27.411 1.00 81.69 86 ASN A O 1
ATOM 673 N N . ARG A 1 87 ? -36.197 -5.797 25.810 1.00 81.62 87 ARG A N 1
ATOM 674 C CA . ARG A 1 87 ? -34.849 -5.221 25.787 1.00 81.62 87 ARG A CA 1
ATOM 675 C C . ARG A 1 87 ? -34.833 -3.735 25.428 1.00 81.62 87 ARG A C 1
ATOM 677 O O . ARG A 1 87 ? -33.957 -3.024 25.909 1.00 81.62 87 ARG A O 1
ATOM 684 N N . ALA A 1 88 ? -35.815 -3.262 24.656 1.00 78.12 88 ALA A N 1
ATOM 685 C CA . ALA A 1 88 ? -35.932 -1.858 24.258 1.00 78.12 88 ALA A CA 1
ATOM 686 C C . ALA A 1 88 ? -36.052 -0.909 25.464 1.00 78.12 88 ALA A C 1
ATOM 688 O O . ALA A 1 88 ? -35.539 0.202 25.423 1.00 78.12 88 ALA A O 1
ATOM 689 N N . ALA A 1 89 ? -36.647 -1.367 26.572 1.00 78.69 89 ALA A N 1
ATOM 690 C CA . ALA A 1 89 ? -36.796 -0.571 27.793 1.00 78.69 89 ALA A CA 1
ATOM 691 C C . ALA A 1 89 ? -35.473 -0.329 28.545 1.00 78.69 89 ALA A C 1
ATOM 693 O O . ALA A 1 89 ? -35.432 0.472 29.474 1.00 78.69 89 ALA A O 1
ATOM 694 N N . PHE A 1 90 ? -34.405 -1.033 28.163 1.00 79.88 90 PHE A N 1
ATOM 695 C CA . PHE A 1 90 ? -33.105 -0.975 28.824 1.00 79.88 90 PHE A CA 1
ATOM 696 C C . PHE A 1 90 ? -32.019 -0.387 27.919 1.00 79.88 90 PHE A C 1
ATOM 698 O O . PHE A 1 90 ? -30.876 -0.310 28.351 1.00 79.88 90 PHE A O 1
ATOM 705 N N . VAL A 1 91 ? -32.315 -0.006 26.670 1.00 80.62 91 VAL A N 1
ATOM 706 C CA . VAL A 1 91 ? -31.305 0.532 25.744 1.00 80.62 91 VAL A CA 1
ATOM 707 C C . VAL A 1 91 ? -30.854 1.918 26.198 1.00 80.62 91 VAL A C 1
ATOM 709 O O . VAL A 1 91 ? -31.652 2.828 26.393 1.00 80.62 91 VAL A O 1
ATOM 712 N N . VAL A 1 92 ? -29.543 2.092 26.318 1.00 72.06 92 VAL A N 1
ATOM 713 C CA . VAL A 1 92 ? -28.874 3.373 26.525 1.00 72.06 92 VAL A CA 1
ATOM 714 C C . VAL A 1 92 ? -28.045 3.661 25.281 1.00 72.06 92 VAL A C 1
ATOM 716 O O . VAL A 1 92 ? -27.054 2.983 25.002 1.00 72.06 92 VAL A O 1
ATOM 719 N N . GLY A 1 93 ? -28.475 4.668 24.521 1.00 61.41 93 GLY A N 1
ATOM 720 C CA . GLY A 1 93 ? -27.805 5.107 23.295 1.00 61.41 93 GLY A CA 1
ATOM 721 C C . GLY A 1 93 ? -28.624 4.987 22.007 1.00 61.41 93 GLY A C 1
ATOM 722 O O . GLY A 1 93 ? -28.017 4.994 20.943 1.00 61.41 93 GLY A O 1
ATOM 723 N N . ASP A 1 94 ? -29.959 4.905 22.081 1.00 46.94 94 ASP A N 1
ATOM 724 C CA . ASP A 1 94 ? -30.830 4.875 20.889 1.00 46.94 94 ASP A CA 1
ATOM 725 C C . ASP A 1 94 ? -31.211 6.268 20.343 1.00 46.94 94 ASP A C 1
ATOM 727 O O . ASP A 1 94 ? -31.930 6.387 19.356 1.00 46.94 94 ASP A O 1
ATOM 731 N N . GLU A 1 95 ? -30.652 7.353 20.892 1.00 40.66 95 GLU A N 1
ATOM 732 C CA . GLU A 1 95 ? -30.686 8.676 20.236 1.00 40.66 95 GLU A CA 1
ATOM 733 C C . GLU A 1 95 ? -29.661 8.782 19.087 1.00 40.66 95 GLU A C 1
ATOM 735 O O . GLU A 1 95 ? -29.172 9.857 18.746 1.00 40.66 95 GLU A O 1
ATOM 740 N N . TYR A 1 96 ? -29.308 7.646 18.484 1.00 44.34 96 TYR A N 1
ATOM 741 C CA . TYR A 1 96 ? -28.398 7.551 17.348 1.00 44.34 96 TYR A CA 1
ATOM 742 C C . TYR A 1 96 ? -29.032 6.855 16.140 1.00 44.34 96 TYR A C 1
ATOM 744 O O . TYR A 1 96 ? -28.319 6.335 15.296 1.00 44.34 96 TYR A O 1
ATOM 752 N N . SER A 1 97 ? -30.357 6.922 16.004 1.00 42.38 97 SER A N 1
ATOM 753 C CA . SER A 1 97 ? -31.082 6.448 14.812 1.00 42.38 97 SER A CA 1
ATOM 754 C C . SER A 1 97 ? -31.514 7.586 13.867 1.00 42.38 97 SER A C 1
ATOM 756 O O . SER A 1 97 ? -32.375 7.399 13.017 1.00 42.38 97 SER A O 1
ATOM 758 N N . ALA A 1 98 ? -30.910 8.779 13.983 1.00 39.56 98 ALA A N 1
ATOM 759 C CA . ALA A 1 98 ? -31.151 9.913 13.072 1.00 39.56 98 ALA A CA 1
ATOM 760 C C . ALA A 1 98 ? -29.934 10.302 12.206 1.00 39.56 98 ALA A C 1
ATOM 762 O O . ALA A 1 98 ? -29.988 11.292 11.480 1.00 39.56 98 ALA A O 1
ATOM 763 N N . SER A 1 99 ? -28.829 9.542 12.249 1.00 38.78 99 SER A N 1
ATOM 764 C CA . SER A 1 99 ? -27.644 9.807 11.406 1.00 38.78 99 SER A CA 1
ATOM 765 C C . SER A 1 99 ? -27.419 8.798 10.270 1.00 38.78 99 SER A C 1
ATOM 767 O O . SER A 1 99 ? -26.518 8.994 9.458 1.00 38.78 99 SER A O 1
ATOM 769 N N . GLU A 1 100 ? -28.284 7.788 10.139 1.00 42.31 100 GLU A N 1
ATOM 770 C CA . GLU A 1 100 ? -28.273 6.787 9.055 1.00 42.31 100 GLU A CA 1
ATOM 771 C C . GLU A 1 100 ? -29.169 7.155 7.857 1.00 42.31 100 GLU A C 1
ATOM 773 O O . GLU A 1 100 ? -29.625 6.288 7.127 1.00 42.31 100 GLU A O 1
ATOM 778 N N . ASN A 1 101 ? -29.382 8.450 7.607 1.00 42.72 101 ASN A N 1
ATOM 779 C CA . ASN A 1 101 ? -29.930 8.943 6.333 1.00 42.72 101 ASN A CA 1
ATOM 780 C C . ASN A 1 101 ? -29.014 9.986 5.676 1.00 42.72 101 ASN A C 1
ATOM 782 O O . ASN A 1 101 ? -29.451 10.924 5.017 1.00 42.72 101 ASN A O 1
ATOM 786 N N . ARG A 1 102 ? -27.700 9.831 5.850 1.00 45.69 102 ARG A N 1
ATOM 787 C CA . ARG A 1 102 ? -26.774 10.224 4.788 1.00 45.69 102 ARG A CA 1
ATOM 788 C C . ARG A 1 102 ? -26.341 8.927 4.147 1.00 45.69 102 ARG A C 1
ATOM 790 O O . ARG A 1 102 ? -25.428 8.286 4.666 1.00 45.69 102 ARG A O 1
ATOM 797 N N . GLU A 1 103 ? -27.042 8.518 3.089 1.00 47.00 103 GLU A N 1
ATOM 798 C CA . GLU A 1 103 ? -26.528 7.506 2.168 1.00 47.00 103 GLU A CA 1
ATOM 799 C C . GLU A 1 103 ? -25.046 7.813 1.959 1.00 47.00 103 GLU A C 1
ATOM 801 O O . GLU A 1 103 ? -24.668 8.898 1.506 1.00 47.00 103 GLU A O 1
ATOM 806 N N . SER A 1 104 ? -24.186 6.912 2.440 1.00 47.72 104 SER A N 1
ATOM 807 C CA . SER A 1 104 ? -22.767 7.033 2.147 1.00 47.72 104 SER A CA 1
ATOM 808 C C . SER A 1 104 ? -22.659 7.008 0.628 1.00 47.72 104 SER A C 1
ATOM 810 O O . SER A 1 104 ? -23.290 6.135 0.028 1.00 47.72 104 SER A O 1
ATOM 812 N N . PRO A 1 105 ? -21.930 7.953 0.011 1.00 61.94 105 PRO A N 1
ATOM 813 C CA . PRO A 1 105 ? -21.912 8.064 -1.436 1.00 61.94 105 PRO A CA 1
ATOM 814 C C . PRO A 1 105 ? -21.601 6.701 -2.053 1.00 61.94 105 PRO A C 1
ATOM 816 O O . PRO A 1 105 ? -20.643 6.044 -1.631 1.00 61.94 105 PRO A O 1
ATOM 819 N N . ILE A 1 106 ? -22.439 6.246 -2.989 1.00 74.94 106 ILE A N 1
ATOM 820 C CA . ILE A 1 106 ? -22.231 4.954 -3.640 1.00 74.94 106 ILE A CA 1
ATOM 821 C C . ILE A 1 106 ? -20.989 5.112 -4.505 1.00 74.94 106 ILE A C 1
ATOM 823 O O . ILE A 1 106 ? -20.999 5.776 -5.536 1.00 74.94 106 ILE A O 1
ATOM 827 N N . GLU A 1 107 ? -19.883 4.543 -4.048 1.00 88.81 107 GLU A N 1
ATOM 828 C CA . GLU A 1 107 ? -18.634 4.558 -4.786 1.00 88.81 107 GLU A CA 1
ATOM 829 C C . GLU A 1 107 ? -18.569 3.343 -5.713 1.00 88.81 107 GLU A C 1
ATOM 831 O O . GLU A 1 107 ? -18.724 2.199 -5.278 1.00 88.81 107 GLU A O 1
ATOM 836 N N . GLN A 1 108 ? -18.311 3.594 -6.993 1.00 93.31 108 GLN A N 1
ATOM 837 C CA . GLN A 1 108 ? -18.200 2.573 -8.028 1.00 93.31 108 GLN A CA 1
ATOM 838 C C . GLN A 1 108 ? -16.812 2.573 -8.656 1.00 93.31 108 GLN A C 1
ATOM 840 O O . GLN A 1 108 ? -16.191 3.624 -8.817 1.00 93.31 108 GLN A O 1
ATOM 845 N N . LEU A 1 109 ? -16.333 1.389 -9.033 1.00 93.38 109 LEU A N 1
ATOM 846 C CA . LEU A 1 109 ? -15.036 1.202 -9.665 1.00 93.38 109 LEU A CA 1
ATOM 847 C C . LEU A 1 109 ? -14.932 2.037 -10.948 1.00 93.38 109 LEU A C 1
ATOM 849 O O . LEU A 1 109 ? -15.707 1.847 -11.888 1.00 93.38 109 LEU A O 1
ATOM 853 N N . GLU A 1 110 ? -13.953 2.940 -10.963 1.00 93.88 110 GLU A N 1
ATOM 854 C CA . GLU A 1 110 ? -13.562 3.764 -12.109 1.00 93.88 110 GLU A CA 1
ATOM 855 C C . GLU A 1 110 ? -12.251 3.272 -12.732 1.00 93.88 110 GLU A C 1
ATOM 857 O O . GLU A 1 110 ? -12.087 3.303 -13.947 1.00 93.88 110 GLU A O 1
ATOM 862 N N . SER A 1 111 ? -11.290 2.822 -11.929 1.00 93.38 111 SER A N 1
ATOM 863 C CA . SER A 1 111 ? -10.094 2.182 -12.469 1.00 93.38 111 SER A CA 1
ATOM 864 C C . SER A 1 111 ? -9.430 1.263 -11.456 1.00 93.38 111 SER A C 1
ATOM 866 O O . SER A 1 111 ? -9.539 1.443 -10.242 1.00 93.38 111 SER A O 1
ATOM 868 N N . LEU A 1 112 ? -8.743 0.250 -11.975 1.00 93.12 112 LEU A N 1
ATOM 869 C CA . LEU A 1 112 ? -7.977 -0.723 -11.209 1.00 93.12 112 LEU A CA 1
ATOM 870 C C . LEU A 1 112 ? -6.619 -0.900 -11.887 1.00 93.12 112 LEU A C 1
ATOM 872 O O . LEU A 1 112 ? -6.555 -1.036 -13.108 1.00 93.12 112 LEU A O 1
ATOM 876 N N . GLY A 1 113 ? -5.538 -0.923 -11.115 1.00 91.50 113 GLY A N 1
ATOM 877 C CA . GLY A 1 113 ? -4.203 -1.119 -11.666 1.00 91.50 113 GLY A CA 1
ATOM 878 C C . GLY A 1 113 ? -3.180 -1.552 -10.630 1.00 91.50 113 GLY A C 1
ATOM 879 O O . GLY A 1 113 ? -3.479 -1.688 -9.445 1.00 91.50 113 GLY A O 1
ATOM 880 N N . LEU A 1 114 ? -1.951 -1.767 -11.089 1.00 91.44 114 LEU A N 1
ATOM 881 C CA . LEU A 1 114 ? -0.814 -2.021 -10.212 1.00 91.44 114 LEU A CA 1
ATOM 882 C C . LEU A 1 114 ? -0.198 -0.689 -9.764 1.00 91.44 114 LEU A C 1
ATOM 884 O O . LEU A 1 114 ? -0.069 0.226 -10.582 1.00 91.44 114 LEU A O 1
ATOM 888 N N . PRO A 1 115 ? 0.208 -0.553 -8.491 1.00 89.62 115 PRO A N 1
ATOM 889 C CA . PRO A 1 115 ? 1.039 0.568 -8.084 1.00 89.62 115 PRO A CA 1
ATOM 890 C C . PRO A 1 115 ? 2.434 0.440 -8.711 1.00 89.62 115 PRO A C 1
ATOM 892 O O . PRO A 1 115 ? 2.928 -0.665 -8.935 1.00 89.62 115 PRO A O 1
ATOM 895 N N . ALA A 1 116 ? 3.118 1.568 -8.916 1.00 85.44 116 ALA A N 1
ATOM 896 C CA . ALA A 1 116 ? 4.486 1.586 -9.449 1.00 85.44 116 ALA A CA 1
ATOM 897 C C . ALA A 1 116 ? 5.493 0.794 -8.585 1.00 85.44 116 ALA A C 1
ATOM 899 O O . ALA A 1 116 ? 6.545 0.382 -9.063 1.00 85.44 116 ALA A O 1
ATOM 900 N N . THR A 1 117 ? 5.166 0.567 -7.311 1.00 85.50 117 THR A N 1
ATOM 901 C CA . THR A 1 117 ? 5.973 -0.201 -6.357 1.00 85.50 117 THR A CA 1
ATOM 902 C C . THR A 1 117 ? 5.876 -1.717 -6.538 1.00 85.50 117 THR A C 1
ATOM 904 O O . THR A 1 117 ? 6.657 -2.437 -5.917 1.00 85.50 117 THR A O 1
ATOM 907 N N . PHE A 1 118 ? 4.954 -2.221 -7.367 1.00 87.75 118 PHE A N 1
ATOM 908 C CA . PHE A 1 118 ? 4.782 -3.651 -7.617 1.00 87.75 118 PHE A CA 1
ATOM 909 C C . PHE A 1 118 ? 5.165 -4.011 -9.063 1.00 87.75 118 PHE A C 1
ATOM 911 O O . PHE A 1 118 ? 4.455 -3.632 -9.999 1.00 87.75 118 PHE A O 1
ATOM 918 N N . PRO A 1 119 ? 6.262 -4.763 -9.283 1.00 90.25 119 PRO A N 1
ATOM 919 C CA . PRO A 1 119 ? 6.664 -5.184 -10.621 1.00 90.25 119 PRO A CA 1
ATOM 920 C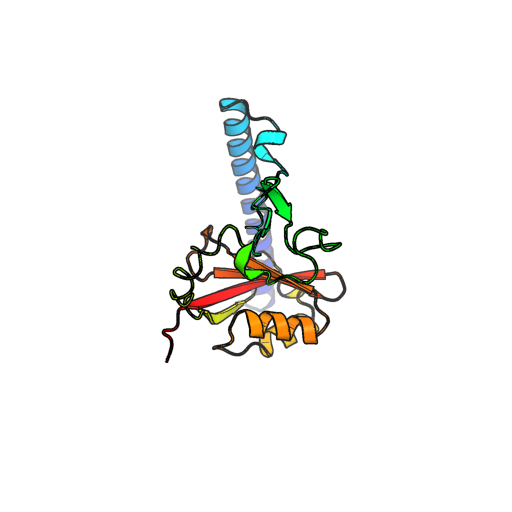 C . PRO A 1 119 ? 5.604 -6.083 -11.268 1.00 90.25 119 PRO A C 1
ATOM 922 O O . PRO A 1 119 ? 5.267 -7.136 -10.729 1.00 90.25 119 PRO A O 1
ATOM 925 N N . ALA A 1 120 ? 5.132 -5.722 -12.465 1.00 88.25 120 ALA A N 1
ATOM 926 C CA . ALA A 1 120 ? 4.103 -6.489 -13.176 1.00 88.25 120 ALA A CA 1
ATOM 927 C C . ALA A 1 120 ? 4.500 -7.955 -13.435 1.00 88.25 120 ALA A C 1
ATOM 929 O O . ALA A 1 120 ? 3.644 -8.833 -13.417 1.00 88.25 120 ALA A O 1
ATOM 930 N N . ALA A 1 121 ? 5.797 -8.244 -13.596 1.00 90.75 121 ALA A N 1
ATOM 931 C CA . ALA A 1 121 ? 6.312 -9.605 -13.764 1.00 90.75 121 ALA A CA 1
ATOM 932 C C . ALA A 1 121 ? 6.092 -10.514 -12.536 1.00 90.75 121 ALA A C 1
ATOM 934 O O . ALA A 1 121 ? 6.158 -11.734 -12.660 1.00 90.75 121 ALA A O 1
ATOM 935 N N . LEU A 1 122 ? 5.836 -9.938 -11.355 1.00 90.25 122 LEU A N 1
ATOM 936 C CA . LEU A 1 122 ? 5.533 -10.682 -10.129 1.00 90.25 122 LEU A CA 1
ATOM 937 C C . LEU A 1 122 ? 4.032 -10.936 -9.941 1.00 90.25 122 LEU A C 1
ATOM 939 O O . LEU A 1 122 ? 3.650 -11.586 -8.966 1.00 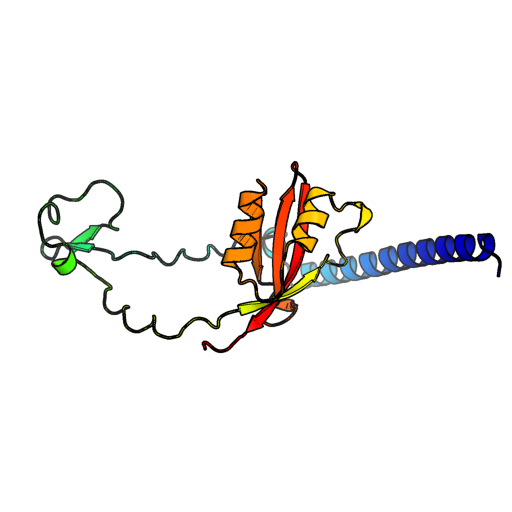90.25 122 LEU A O 1
ATOM 943 N N . MET A 1 123 ? 3.183 -10.440 -10.848 1.00 92.88 123 MET A N 1
ATOM 944 C CA . MET A 1 123 ? 1.739 -10.639 -10.797 1.00 92.88 123 MET A CA 1
ATOM 945 C C . MET A 1 123 ? 1.394 -12.118 -11.041 1.00 92.88 123 MET A C 1
ATOM 947 O O . MET A 1 123 ? 1.663 -12.631 -12.129 1.00 92.88 123 MET A O 1
ATOM 951 N N . PRO A 1 124 ? 0.784 -12.828 -10.070 1.00 93.69 124 PRO A N 1
ATOM 952 C CA . PRO A 1 124 ? 0.324 -14.195 -10.292 1.00 93.69 124 PRO A CA 1
ATOM 953 C C . PRO A 1 124 ? -0.778 -14.235 -11.356 1.00 93.69 124 PRO A C 1
ATOM 955 O O . PRO A 1 124 ? -1.622 -13.339 -11.401 1.00 93.69 124 PRO A O 1
ATOM 958 N N . GLU A 1 125 ? -0.853 -15.308 -12.149 1.00 93.38 125 GLU A N 1
ATOM 959 C CA . GLU A 1 125 ? -1.901 -15.465 -13.174 1.00 93.38 125 GLU A CA 1
ATOM 960 C C . GLU A 1 125 ? -3.315 -15.337 -12.594 1.00 93.38 125 GLU A C 1
ATOM 962 O O . GLU A 1 125 ? -4.184 -14.700 -13.189 1.00 93.38 125 GLU A O 1
ATOM 967 N N . ALA A 1 126 ? -3.540 -15.895 -11.401 1.00 93.06 126 ALA A N 1
ATOM 968 C CA . ALA A 1 126 ? -4.811 -15.789 -10.692 1.00 93.06 126 ALA A CA 1
ATOM 969 C C . ALA A 1 126 ? -5.158 -14.329 -10.333 1.00 93.06 126 ALA A C 1
ATOM 971 O O . ALA A 1 126 ? -6.325 -13.938 -10.391 1.00 93.06 126 ALA A O 1
ATOM 972 N N . GLY A 1 127 ? -4.146 -13.509 -10.033 1.00 92.12 127 GLY A N 1
ATOM 973 C CA . GLY A 1 127 ? -4.295 -12.069 -9.837 1.00 92.12 127 GLY A CA 1
ATOM 974 C C . GLY A 1 127 ? -4.644 -11.349 -11.138 1.00 92.12 127 GLY A C 1
ATOM 975 O O . GLY A 1 127 ? -5.576 -10.550 -11.156 1.00 92.12 127 GLY A O 1
ATOM 976 N N . SER A 1 128 ? -3.952 -11.655 -12.240 1.00 93.06 128 SER A N 1
ATOM 977 C CA . SER A 1 128 ? -4.232 -11.051 -13.556 1.00 93.06 128 SER A CA 1
ATOM 978 C C . SER A 1 128 ? -5.647 -11.368 -14.043 1.00 93.06 128 SER A C 1
ATOM 980 O O . SER A 1 128 ? -6.345 -10.496 -14.564 1.00 93.06 128 SER A O 1
ATOM 982 N N . ARG A 1 129 ? -6.105 -12.606 -13.817 1.00 94.19 129 ARG A N 1
ATOM 983 C CA . ARG A 1 129 ? -7.490 -13.011 -14.090 1.00 94.19 129 ARG A CA 1
ATOM 984 C C . ARG A 1 129 ? -8.475 -12.232 -13.227 1.00 94.19 129 ARG A C 1
ATOM 986 O O . ARG A 1 129 ? -9.402 -11.647 -13.764 1.00 94.19 129 ARG A O 1
ATOM 993 N N . PHE A 1 130 ? -8.220 -12.125 -11.922 1.00 94.81 130 PHE A N 1
ATOM 994 C CA . PHE A 1 130 ? -9.059 -11.324 -11.031 1.00 94.81 130 PHE A CA 1
ATOM 995 C C . PHE A 1 130 ? -9.200 -9.868 -11.492 1.00 94.81 130 PHE A C 1
ATOM 997 O O . PHE A 1 130 ? -10.317 -9.368 -11.532 1.00 94.81 130 PHE A O 1
ATOM 1004 N N . VAL A 1 131 ? -8.101 -9.213 -11.884 1.00 93.31 131 VAL A N 1
ATOM 1005 C CA . VAL A 1 131 ? -8.121 -7.843 -12.435 1.00 93.31 131 VAL A CA 1
ATOM 1006 C C . VAL A 1 131 ? -8.998 -7.761 -13.686 1.00 93.31 131 VAL A C 1
ATOM 1008 O O . VAL A 1 131 ? -9.760 -6.811 -13.823 1.00 93.31 131 VAL A O 1
ATOM 1011 N N . SER A 1 132 ? -8.920 -8.761 -14.566 1.00 90.81 132 SER A N 1
ATOM 1012 C CA . SER A 1 132 ? -9.717 -8.820 -15.801 1.00 90.81 132 SER A CA 1
ATOM 1013 C C . SER A 1 132 ? -11.210 -9.034 -15.532 1.00 90.81 132 SER A C 1
ATOM 1015 O O . SER A 1 132 ? -12.051 -8.551 -16.283 1.00 90.81 132 SER A O 1
ATOM 1017 N N . ASP A 1 133 ? -11.536 -9.736 -14.447 1.00 92.19 133 ASP A N 1
ATOM 1018 C CA . ASP A 1 133 ? -12.909 -10.029 -14.034 1.00 92.19 133 ASP A CA 1
ATOM 1019 C C . ASP A 1 133 ? -13.552 -8.881 -13.229 1.00 92.19 133 ASP A C 1
ATOM 1021 O O . ASP A 1 133 ? -14.749 -8.919 -12.937 1.00 92.19 133 ASP A O 1
ATOM 1025 N N . CYS A 1 134 ? -12.777 -7.859 -12.852 1.00 91.00 134 CYS A N 1
ATOM 1026 C CA . CYS A 1 134 ? -13.292 -6.645 -12.230 1.00 91.00 134 CYS A CA 1
ATOM 1027 C C . CYS A 1 134 ? -13.939 -5.746 -13.288 1.00 91.00 134 CYS A C 1
ATOM 1029 O O . CYS A 1 134 ? -13.269 -5.205 -14.166 1.00 91.00 134 CYS A O 1
ATOM 1031 N N . VAL A 1 135 ? -15.248 -5.541 -13.170 1.00 88.75 135 VAL A N 1
ATOM 1032 C CA . VAL A 1 135 ? -16.032 -4.734 -14.109 1.00 88.75 135 VAL A CA 1
ATOM 1033 C C . VAL A 1 135 ? -16.212 -3.311 -13.575 1.00 88.75 135 VAL A C 1
ATOM 1035 O O . VAL A 1 135 ? -16.446 -3.088 -12.386 1.00 88.75 135 VAL A O 1
ATOM 1038 N N . MET A 1 136 ? -16.126 -2.330 -14.473 1.00 88.69 136 MET A N 1
ATOM 1039 C CA . MET A 1 136 ? -16.456 -0.929 -14.194 1.00 88.69 136 MET A CA 1
ATOM 1040 C C . MET A 1 136 ? -17.861 -0.812 -13.594 1.00 88.69 136 MET A C 1
ATOM 1042 O O . MET A 1 136 ? -18.789 -1.465 -14.065 1.00 88.69 136 MET A O 1
ATOM 1046 N N . GLY A 1 137 ? -18.034 0.019 -12.566 1.00 84.38 137 GLY A N 1
ATOM 1047 C CA . GLY A 1 137 ? -19.320 0.127 -11.868 1.00 84.38 137 GLY A CA 1
ATOM 1048 C C . GLY A 1 137 ? -19.448 -0.752 -10.618 1.00 84.38 137 GLY A C 1
ATOM 1049 O O . GLY A 1 137 ? -20.344 -0.521 -9.812 1.00 84.38 137 GLY A O 1
ATOM 1050 N N . MET A 1 138 ? -18.554 -1.729 -10.408 1.00 90.56 138 MET A N 1
ATOM 1051 C CA . MET A 1 138 ? -18.569 -2.554 -9.194 1.00 90.56 138 MET A CA 1
ATOM 1052 C C . MET A 1 138 ? -18.310 -1.714 -7.943 1.00 90.56 138 MET A C 1
ATOM 1054 O O . MET A 1 138 ? -17.363 -0.929 -7.895 1.00 90.56 138 MET A O 1
ATOM 1058 N N . ASP A 1 139 ? -19.109 -1.922 -6.903 1.00 92.50 139 ASP A N 1
ATOM 1059 C CA . ASP A 1 139 ? -18.841 -1.327 -5.600 1.00 92.50 139 ASP A CA 1
ATOM 1060 C C . ASP A 1 139 ? -17.761 -2.111 -4.826 1.00 92.50 139 ASP A C 1
ATOM 1062 O O . ASP A 1 139 ? -17.299 -3.196 -5.208 1.00 92.50 139 ASP A O 1
ATOM 1066 N N . LYS A 1 140 ? -17.359 -1.559 -3.681 1.00 89.12 140 LYS A N 1
ATOM 1067 C CA . LYS A 1 140 ? -16.383 -2.191 -2.792 1.00 89.12 140 LYS A CA 1
ATOM 1068 C C . LYS A 1 140 ? -16.835 -3.581 -2.330 1.00 89.12 140 LYS A C 1
ATOM 1070 O O . LYS A 1 140 ? -15.998 -4.472 -2.185 1.00 89.12 140 LYS A O 1
ATOM 1075 N N . MET A 1 141 ? -18.119 -3.783 -2.039 1.00 85.56 141 MET A N 1
ATOM 1076 C CA . MET A 1 141 ? -18.613 -5.073 -1.552 1.00 85.56 141 MET A CA 1
ATOM 1077 C C . MET A 1 141 ? -18.492 -6.151 -2.626 1.00 85.56 141 MET A C 1
ATOM 1079 O O . MET A 1 141 ? -18.014 -7.245 -2.322 1.00 85.56 141 MET A O 1
ATOM 1083 N N . ALA A 1 142 ? -18.851 -5.828 -3.866 1.00 89.69 142 ALA A N 1
ATOM 1084 C CA . ALA A 1 142 ? -18.738 -6.704 -5.017 1.00 89.69 142 ALA A CA 1
ATOM 1085 C C . ALA A 1 142 ? -17.276 -7.095 -5.274 1.00 89.69 142 ALA A C 1
ATOM 1087 O O . ALA A 1 142 ? -16.985 -8.283 -5.412 1.00 89.69 142 ALA A O 1
ATOM 1088 N N . LEU A 1 143 ? -16.341 -6.136 -5.233 1.00 92.12 143 LEU A N 1
ATOM 1089 C CA . LEU A 1 143 ? -14.903 -6.407 -5.388 1.00 92.12 143 LEU A CA 1
ATOM 1090 C C . LEU A 1 143 ? -14.364 -7.332 -4.291 1.00 92.12 143 LEU A C 1
ATOM 1092 O O . LEU A 1 143 ? -13.684 -8.323 -4.564 1.00 92.12 143 LEU A O 1
ATOM 1096 N N . MET A 1 144 ? -14.706 -7.044 -3.033 1.00 90.69 144 MET A N 1
ATOM 1097 C CA . MET A 1 144 ? -14.262 -7.846 -1.892 1.00 90.69 144 MET A CA 1
ATOM 1098 C C . MET A 1 144 ? -14.875 -9.250 -1.907 1.00 90.69 144 MET A C 1
ATOM 1100 O O . MET A 1 144 ? -14.209 -10.209 -1.517 1.00 90.69 144 MET A O 1
ATOM 1104 N N . LYS A 1 145 ? -16.136 -9.391 -2.334 1.00 89.31 145 LYS A N 1
ATOM 1105 C CA . LYS A 1 145 ? -16.793 -10.693 -2.499 1.00 89.31 145 LYS A CA 1
ATOM 1106 C C . LYS A 1 145 ? -16.113 -11.500 -3.602 1.00 89.31 145 LYS A C 1
ATOM 1108 O O . LYS A 1 145 ? -15.710 -12.628 -3.348 1.00 89.31 145 LYS A O 1
ATOM 1113 N N . LEU A 1 146 ? -15.901 -10.889 -4.766 1.00 92.38 146 LEU A N 1
ATOM 1114 C CA . LEU A 1 146 ? -15.253 -11.517 -5.913 1.00 92.38 146 LEU A CA 1
ATOM 1115 C C . LEU A 1 146 ? -13.851 -12.054 -5.571 1.00 92.38 146 LEU A C 1
ATOM 1117 O O . LEU A 1 146 ? -13.473 -13.134 -6.021 1.00 92.38 146 LEU A O 1
ATOM 1121 N N . ALA A 1 147 ? -13.082 -11.327 -4.753 1.00 92.81 147 ALA A N 1
ATOM 1122 C CA . ALA A 1 147 ? -11.763 -11.773 -4.305 1.00 92.81 147 ALA A CA 1
ATOM 1123 C C . ALA A 1 147 ? -11.849 -12.983 -3.359 1.00 92.81 147 ALA A C 1
ATOM 1125 O O . ALA A 1 147 ? -11.096 -13.943 -3.513 1.00 92.81 147 ALA A O 1
ATOM 1126 N N . ARG A 1 148 ? -12.789 -12.965 -2.402 1.00 91.56 148 ARG A N 1
ATOM 1127 C CA . ARG A 1 148 ? -12.999 -14.087 -1.469 1.00 91.56 148 ARG A CA 1
ATOM 1128 C C . ARG A 1 148 ? -13.520 -15.338 -2.164 1.00 91.56 148 ARG A C 1
ATOM 1130 O O . ARG A 1 148 ? -13.084 -16.428 -1.817 1.00 91.56 148 ARG A O 1
ATOM 1137 N N . ASP A 1 149 ? -14.399 -15.185 -3.153 1.00 91.69 149 ASP A N 1
ATOM 1138 C CA . ASP A 1 149 ? -14.928 -16.305 -3.941 1.00 91.69 149 ASP A CA 1
ATOM 1139 C C . ASP A 1 149 ? -13.809 -17.035 -4.713 1.00 91.69 149 ASP A C 1
ATOM 1141 O O . ASP A 1 149 ? -13.923 -18.227 -4.988 1.00 91.69 149 ASP A O 1
ATOM 1145 N N . ARG A 1 150 ? -12.689 -16.352 -5.001 1.00 93.06 150 ARG A N 1
ATOM 1146 C CA . ARG A 1 150 ? -11.463 -16.944 -5.572 1.00 93.06 150 ARG A CA 1
ATOM 1147 C C . ARG A 1 150 ? -10.485 -17.503 -4.530 1.00 93.06 150 ARG A C 1
ATOM 1149 O O . ARG A 1 150 ? -9.382 -17.904 -4.885 1.00 93.06 150 ARG A O 1
ATOM 1156 N N . GLY A 1 151 ? -10.863 -17.523 -3.253 1.00 90.56 151 GLY A N 1
ATOM 1157 C CA . GLY A 1 151 ? -10.018 -18.005 -2.158 1.00 90.56 151 GLY A CA 1
ATOM 1158 C C . GLY A 1 151 ? -8.922 -17.028 -1.725 1.00 90.56 151 GLY A C 1
ATOM 1159 O O . GLY A 1 151 ? -8.049 -17.402 -0.945 1.00 90.56 151 GLY A O 1
ATOM 1160 N N . PHE A 1 152 ? -8.945 -15.779 -2.198 1.00 92.94 152 PHE A N 1
ATOM 1161 C CA . PHE A 1 152 ? -7.964 -14.775 -1.788 1.00 92.94 152 PHE A CA 1
ATOM 1162 C C . PHE A 1 152 ? -8.330 -14.169 -0.434 1.00 92.94 152 PHE A C 1
ATOM 1164 O O . PHE A 1 152 ? -9.494 -14.154 -0.022 1.00 92.94 152 PHE A O 1
ATOM 1171 N N . MET A 1 153 ? -7.337 -13.584 0.237 1.00 88.75 153 MET A N 1
ATOM 1172 C CA . MET A 1 153 ? -7.558 -12.775 1.440 1.00 88.75 153 MET A CA 1
ATOM 1173 C C . MET A 1 153 ? -7.447 -11.285 1.090 1.00 88.75 153 MET A C 1
ATOM 1175 O O . MET A 1 153 ? -6.327 -10.770 1.040 1.00 88.75 153 MET A O 1
ATOM 1179 N N . PRO A 1 154 ? -8.572 -10.592 0.816 1.00 92.62 154 PRO A N 1
ATOM 1180 C CA . PRO A 1 154 ? -8.549 -9.180 0.470 1.00 92.62 154 PRO A CA 1
ATOM 1181 C C . PRO A 1 154 ? -8.514 -8.275 1.709 1.00 92.62 154 PRO A C 1
ATOM 1183 O O . PRO A 1 154 ? -9.222 -8.500 2.697 1.00 92.62 154 PRO A O 1
ATOM 1186 N N . SER A 1 155 ? -7.761 -7.187 1.619 1.00 91.69 155 SER A N 1
ATOM 1187 C CA . SER A 1 155 ? -7.766 -6.052 2.537 1.00 91.69 155 SER A CA 1
ATOM 1188 C C . SER A 1 155 ? -8.093 -4.772 1.765 1.00 91.69 155 SER A C 1
ATOM 1190 O O . SER A 1 155 ? -7.866 -4.688 0.563 1.00 91.69 155 SER A O 1
ATOM 1192 N N . TRP A 1 156 ? -8.672 -3.781 2.445 1.00 91.75 156 TRP A N 1
ATOM 1193 C CA . TRP A 1 156 ? -9.069 -2.522 1.816 1.00 91.75 156 TRP A CA 1
ATOM 1194 C C . TRP A 1 156 ? -8.630 -1.337 2.662 1.00 91.75 156 TRP A C 1
ATOM 1196 O O . TRP A 1 156 ? -9.106 -1.171 3.792 1.00 91.75 156 TRP A O 1
ATOM 1206 N N . SER A 1 157 ? -7.777 -0.492 2.095 1.00 88.56 157 SER A N 1
ATOM 1207 C CA . SER A 1 157 ? -7.187 0.663 2.772 1.00 88.56 157 SER A CA 1
ATOM 1208 C C . SER A 1 157 ? -7.390 1.922 1.939 1.00 88.56 157 SER A C 1
ATOM 1210 O O . SER A 1 157 ? -7.223 1.902 0.729 1.00 88.56 157 SER A O 1
ATOM 1212 N N . ARG A 1 158 ? -7.756 3.044 2.565 1.00 89.00 158 ARG A N 1
ATOM 1213 C CA . ARG A 1 158 ? -7.869 4.332 1.860 1.00 89.00 158 ARG A CA 1
ATOM 1214 C C . ARG A 1 158 ? -6.499 4.992 1.753 1.00 89.00 158 ARG A C 1
ATOM 1216 O O . ARG A 1 158 ? -5.831 5.156 2.772 1.00 89.00 158 ARG A O 1
ATOM 1223 N N . LEU A 1 159 ? -6.129 5.434 0.554 1.00 84.38 159 LEU A N 1
ATOM 1224 C CA . LEU A 1 159 ? -4.868 6.128 0.292 1.00 84.38 159 LEU A CA 1
ATOM 1225 C C . LEU A 1 159 ? -5.106 7.637 0.236 1.00 84.38 159 LEU A C 1
ATOM 1227 O O . LEU A 1 159 ? -5.102 8.251 -0.824 1.00 84.38 159 LEU A O 1
ATOM 1231 N N . ALA A 1 160 ? -5.327 8.245 1.405 1.00 81.00 160 ALA A N 1
ATOM 1232 C CA . ALA A 1 160 ? -5.709 9.658 1.502 1.00 81.00 160 ALA A CA 1
ATOM 1233 C C . ALA A 1 160 ? -4.704 10.628 0.844 1.00 81.00 160 ALA A C 1
ATOM 1235 O O . ALA A 1 160 ? -5.110 11.679 0.359 1.00 81.00 160 ALA A O 1
ATOM 1236 N N . HIS A 1 161 ? -3.420 10.261 0.788 1.00 79.50 161 HIS A N 1
ATOM 1237 C CA . HIS A 1 161 ? -2.363 11.057 0.158 1.00 79.50 161 HIS A CA 1
ATOM 1238 C C . HIS A 1 161 ? -2.439 11.090 -1.381 1.00 79.50 161 HIS A C 1
ATOM 1240 O O . HIS A 1 161 ? -1.818 11.954 -1.987 1.00 79.50 161 HIS A O 1
ATOM 1246 N N . LEU A 1 162 ? -3.204 10.188 -2.014 1.00 81.12 162 LEU A N 1
ATOM 1247 C CA . LEU A 1 162 ? -3.420 10.150 -3.470 1.00 81.12 162 LEU A CA 1
ATOM 1248 C C . LEU A 1 162 ? -4.755 10.782 -3.900 1.00 81.12 162 LEU A C 1
ATOM 1250 O O . LEU A 1 162 ? -5.091 10.770 -5.082 1.00 81.12 162 LEU A O 1
ATOM 1254 N N . GLY A 1 163 ? -5.511 11.345 -2.953 1.00 81.69 163 GLY A N 1
ATOM 1255 C CA . GLY A 1 163 ? -6.788 12.008 -3.204 1.00 81.69 163 GLY A CA 1
ATOM 1256 C C . GLY A 1 163 ? -8.017 11.205 -2.766 1.00 81.69 163 GLY A C 1
ATOM 1257 O O . GLY A 1 163 ? -7.941 10.088 -2.248 1.00 81.69 163 GLY A O 1
ATOM 1258 N N . ALA A 1 164 ? -9.189 11.823 -2.920 1.00 83.19 164 ALA A N 1
ATOM 1259 C CA . ALA A 1 164 ? -10.471 11.176 -2.650 1.00 83.19 164 ALA A CA 1
ATOM 1260 C C . ALA A 1 164 ? -10.746 10.050 -3.661 1.00 83.19 164 ALA A C 1
ATOM 1262 O O . ALA A 1 164 ? -10.335 10.135 -4.815 1.00 83.19 164 ALA A O 1
ATOM 1263 N N . GLY A 1 165 ? -11.427 8.991 -3.214 1.00 87.38 165 GLY A N 1
ATOM 1264 C CA . GLY A 1 165 ? -11.772 7.852 -4.067 1.00 87.38 165 GLY A CA 1
ATOM 1265 C C . GLY A 1 165 ? -10.607 6.917 -4.409 1.00 87.38 165 GLY A C 1
ATOM 1266 O O . GLY A 1 165 ? -10.804 5.987 -5.179 1.00 87.38 165 GLY A O 1
ATOM 1267 N N . VAL A 1 166 ? -9.402 7.115 -3.858 1.00 92.69 166 VAL A N 1
ATOM 1268 C CA . VAL A 1 166 ? -8.252 6.228 -4.108 1.00 92.69 166 VAL A CA 1
ATOM 1269 C C . VAL A 1 166 ? -8.021 5.278 -2.931 1.00 92.69 166 VAL A C 1
ATOM 1271 O O . VAL A 1 166 ? -7.927 5.687 -1.766 1.00 92.69 166 VAL A O 1
ATOM 1274 N N . TYR A 1 167 ? -7.904 3.992 -3.244 1.00 93.81 167 TYR A N 1
ATOM 1275 C CA . TYR A 1 167 ? -7.778 2.902 -2.289 1.00 93.81 167 TYR A CA 1
ATOM 1276 C C . TYR A 1 167 ? -6.711 1.899 -2.720 1.00 93.81 167 TYR A C 1
ATOM 1278 O O . TYR A 1 167 ? -6.388 1.765 -3.895 1.00 93.81 167 TYR A O 1
ATOM 1286 N N . GLU A 1 168 ? -6.194 1.164 -1.747 1.00 93.88 168 GLU A N 1
ATOM 1287 C CA . GLU A 1 168 ? -5.415 -0.046 -1.952 1.00 93.88 168 GLU A CA 1
ATOM 1288 C C . GLU A 1 168 ? -6.299 -1.257 -1.650 1.00 93.88 168 GLU A C 1
ATOM 1290 O O . GLU A 1 168 ? -6.856 -1.377 -0.552 1.00 93.88 168 GLU A O 1
ATOM 1295 N N . LEU A 1 169 ? -6.400 -2.156 -2.626 1.00 96.06 169 LEU A N 1
ATOM 1296 C CA . LEU A 1 169 ? -6.918 -3.506 -2.472 1.00 96.06 169 LEU A CA 1
ATOM 1297 C C . LEU A 1 169 ? -5.724 -4.457 -2.377 1.00 96.06 169 LEU A C 1
ATOM 1299 O O . LEU A 1 169 ? -5.117 -4.815 -3.384 1.00 96.06 169 LEU A O 1
ATOM 1303 N N . GLY A 1 170 ? -5.374 -4.858 -1.159 1.00 94.06 170 GLY A N 1
ATOM 1304 C CA . GLY A 1 170 ? -4.331 -5.855 -0.938 1.00 94.06 170 GLY A CA 1
ATOM 1305 C C . GLY A 1 170 ? -4.912 -7.256 -1.064 1.00 94.06 170 GLY A C 1
ATOM 1306 O O . GLY A 1 170 ? -5.855 -7.586 -0.353 1.00 94.06 170 GLY A O 1
ATOM 1307 N N . LEU A 1 171 ? -4.361 -8.094 -1.933 1.00 93.69 171 LEU A N 1
ATOM 1308 C CA . LEU A 1 171 ? -4.747 -9.497 -2.073 1.00 93.69 171 LEU A CA 1
ATOM 1309 C C . LEU A 1 171 ? -3.623 -10.397 -1.571 1.00 93.69 171 LEU A C 1
ATOM 1311 O O . LEU A 1 171 ? -2.462 -10.164 -1.882 1.00 93.69 171 LEU A O 1
ATOM 1315 N N . THR A 1 172 ? -3.957 -11.453 -0.834 1.00 93.00 172 THR A N 1
ATOM 1316 C CA . THR A 1 172 ? -3.026 -12.573 -0.632 1.00 93.00 172 THR A CA 1
ATOM 1317 C C . THR A 1 172 ? -3.408 -13.702 -1.580 1.00 93.00 172 THR A C 1
ATOM 1319 O O . THR A 1 172 ? -4.501 -14.254 -1.445 1.00 93.00 172 THR A O 1
ATOM 1322 N N . ILE A 1 173 ? -2.526 -14.015 -2.529 1.00 90.88 173 ILE A N 1
ATOM 1323 C CA . ILE A 1 173 ? -2.696 -15.049 -3.559 1.00 90.88 173 ILE A CA 1
ATOM 1324 C C . ILE A 1 173 ? -1.535 -16.030 -3.406 1.00 90.88 173 ILE A C 1
ATOM 1326 O O . ILE A 1 173 ? -0.381 -15.625 -3.528 1.00 90.88 173 ILE A O 1
ATOM 1330 N N . ASP A 1 174 ? -1.819 -17.289 -3.073 1.00 86.44 174 ASP A N 1
ATOM 1331 C CA . ASP A 1 174 ? -0.799 -18.327 -2.843 1.00 86.44 174 ASP A CA 1
ATOM 1332 C C . ASP A 1 174 ? 0.314 -17.889 -1.865 1.00 86.44 174 ASP A C 1
ATOM 1334 O O . ASP A 1 174 ? 1.504 -18.125 -2.073 1.00 86.44 174 ASP A O 1
ATOM 1338 N N . GLY A 1 175 ? -0.069 -17.172 -0.802 1.00 83.69 175 GLY A N 1
ATOM 1339 C CA . GLY A 1 175 ? 0.858 -16.636 0.201 1.00 83.69 175 GLY A CA 1
ATOM 1340 C C . GLY A 1 175 ? 1.636 -15.384 -0.228 1.00 83.69 175 GLY A C 1
ATOM 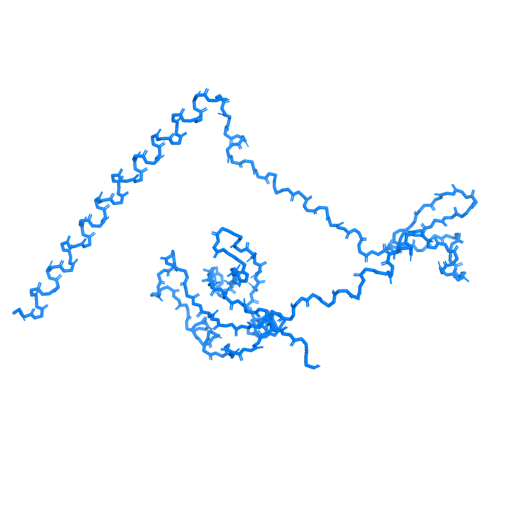1341 O O . GLY A 1 175 ? 2.432 -14.872 0.557 1.00 83.69 175 GLY A O 1
ATOM 1342 N N . ARG A 1 176 ? 1.405 -14.853 -1.435 1.00 86.69 176 ARG A N 1
ATOM 1343 C CA . ARG A 1 176 ? 2.020 -13.612 -1.932 1.00 86.69 176 ARG A CA 1
ATOM 1344 C C . ARG A 1 176 ? 1.071 -12.431 -1.793 1.00 86.69 176 ARG A C 1
ATOM 1346 O O . ARG A 1 176 ? -0.086 -12.510 -2.199 1.00 86.69 176 ARG A O 1
ATOM 1353 N N . GLY A 1 177 ? 1.581 -11.325 -1.258 1.00 91.31 177 GLY A N 1
ATOM 1354 C CA . GLY A 1 177 ? 0.869 -10.050 -1.220 1.00 91.31 177 GLY A CA 1
ATOM 1355 C C . GLY A 1 177 ? 0.903 -9.358 -2.582 1.00 91.31 177 GLY A C 1
ATOM 1356 O O . GLY A 1 177 ? 1.977 -9.081 -3.107 1.00 91.31 177 GLY A O 1
ATOM 1357 N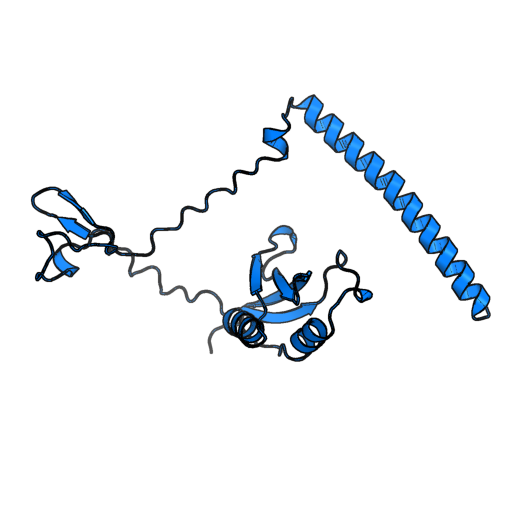 N . VAL A 1 178 ? -0.268 -9.066 -3.135 1.00 94.88 178 VAL A N 1
ATOM 1358 C CA . VAL A 1 178 ? -0.470 -8.365 -4.403 1.00 94.88 178 VAL A CA 1
ATOM 1359 C C . VAL A 1 178 ? -1.285 -7.101 -4.118 1.00 94.88 178 VAL A C 1
ATOM 1361 O O . VAL A 1 178 ? -2.487 -7.201 -3.862 1.00 94.88 178 VAL A O 1
ATOM 1364 N N . PRO A 1 179 ? -0.659 -5.914 -4.105 1.00 95.25 179 PRO A N 1
ATOM 1365 C CA . PRO A 1 179 ? -1.366 -4.655 -3.945 1.00 95.25 179 PRO A CA 1
ATOM 1366 C C . PRO A 1 179 ? -1.959 -4.201 -5.284 1.00 95.25 179 PRO A C 1
ATOM 1368 O O . PRO A 1 179 ? -1.272 -4.160 -6.304 1.00 95.25 179 PRO A O 1
ATOM 1371 N N . LEU A 1 180 ? -3.233 -3.821 -5.270 1.00 95.62 180 LEU A N 1
ATOM 1372 C CA . LEU A 1 180 ? -3.919 -3.187 -6.390 1.00 95.62 180 LEU A CA 1
ATOM 1373 C C . LEU A 1 180 ? -4.318 -1.769 -5.996 1.00 95.62 180 LEU A C 1
ATOM 1375 O O . LEU A 1 180 ? -4.921 -1.552 -4.945 1.00 95.62 180 LEU A O 1
ATOM 1379 N N . LEU A 1 181 ? -4.007 -0.806 -6.855 1.00 96.12 181 LEU A N 1
ATOM 1380 C CA . LEU A 1 181 ? -4.506 0.552 -6.740 1.00 96.12 181 LEU A CA 1
ATOM 1381 C C . LEU A 1 181 ? -5.908 0.605 -7.346 1.00 96.12 181 LEU A C 1
ATOM 1383 O O . LEU A 1 181 ? -6.107 0.226 -8.501 1.00 96.12 181 LEU A O 1
ATOM 1387 N N . VAL A 1 182 ? -6.875 1.071 -6.564 1.00 96.62 182 VAL A N 1
ATOM 1388 C CA . VAL A 1 182 ? -8.280 1.144 -6.955 1.00 96.62 182 VAL A CA 1
ATOM 1389 C C . VAL A 1 182 ? -8.747 2.583 -6.883 1.00 96.62 182 VAL A C 1
ATOM 1391 O O . VAL A 1 182 ? -8.650 3.222 -5.836 1.00 96.62 182 VAL A O 1
ATOM 1394 N N . ARG A 1 183 ? -9.288 3.088 -7.985 1.00 95.44 183 ARG A N 1
ATOM 1395 C CA . ARG A 1 183 ? -9.988 4.363 -8.026 1.00 95.44 183 ARG A CA 1
ATOM 1396 C C . ARG A 1 183 ? -11.479 4.099 -8.096 1.00 95.44 183 ARG A C 1
ATOM 1398 O O . ARG A 1 183 ? -11.957 3.392 -8.983 1.00 95.44 183 ARG A O 1
ATOM 1405 N N . MET A 1 184 ? -12.205 4.668 -7.152 1.00 94.00 184 MET A N 1
ATOM 1406 C CA . MET A 1 184 ? -13.651 4.658 -7.118 1.00 94.00 184 MET A CA 1
ATOM 1407 C C . MET A 1 184 ? -14.167 6.078 -7.309 1.00 94.00 184 MET A C 1
ATOM 1409 O O . MET A 1 184 ? -13.638 7.027 -6.727 1.00 94.00 184 MET A O 1
ATOM 1413 N N . LYS A 1 185 ? -15.207 6.216 -8.122 1.00 93.19 185 LYS A N 1
ATOM 1414 C CA . LYS A 1 185 ? -15.934 7.468 -8.300 1.00 93.19 185 LYS A CA 1
ATOM 1415 C C . LYS A 1 185 ? -17.200 7.434 -7.463 1.00 93.19 185 LYS A C 1
ATOM 1417 O O . LYS A 1 185 ? -17.863 6.402 -7.390 1.00 93.19 185 LYS A O 1
ATOM 1422 N N . VAL A 1 186 ? -17.540 8.564 -6.862 1.00 89.56 186 VAL A N 1
ATOM 1423 C CA . VAL A 1 186 ? -18.855 8.749 -6.252 1.00 89.56 186 VAL A CA 1
ATOM 1424 C C . VAL A 1 186 ? -19.900 8.789 -7.363 1.00 89.56 186 VAL A C 1
ATOM 1426 O O . VAL A 1 186 ? -19.724 9.500 -8.352 1.00 89.56 186 VAL A O 1
ATOM 1429 N N . VAL A 1 187 ? -20.968 8.021 -7.198 1.00 85.56 187 VAL A N 1
ATOM 1430 C CA . VAL A 1 187 ? -22.129 7.995 -8.083 1.00 85.56 187 VAL A CA 1
ATOM 1431 C C . VAL A 1 187 ? -23.350 8.380 -7.259 1.00 85.56 187 VAL A C 1
ATOM 1433 O O . VAL A 1 187 ? -23.496 7.955 -6.110 1.00 85.56 187 VAL A O 1
ATOM 1436 N N . GLU A 1 188 ? -24.191 9.236 -7.829 1.00 73.88 188 GLU A N 1
ATOM 1437 C CA . GLU A 1 188 ? -25.459 9.617 -7.213 1.00 73.88 188 GLU A CA 1
ATOM 1438 C C . GLU A 1 188 ? -26.406 8.405 -7.190 1.00 73.88 188 GLU A C 1
ATOM 1440 O O . GLU A 1 188 ? -26.419 7.628 -8.152 1.00 73.88 188 GLU A O 1
ATOM 1445 N N . PRO A 1 189 ? -27.166 8.197 -6.101 1.00 63.88 189 PRO A N 1
ATOM 1446 C CA . PRO A 1 189 ? -28.200 7.171 -6.081 1.00 63.88 189 PRO A CA 1
ATOM 1447 C C . PRO A 1 189 ? -29.254 7.484 -7.157 1.00 63.88 189 PRO A C 1
ATOM 1449 O O . PRO A 1 189 ? -29.622 8.644 -7.347 1.00 63.88 189 PRO A O 1
ATOM 1452 N N . ALA A 1 190 ? -29.672 6.449 -7.891 1.00 56.62 190 ALA A N 1
ATOM 1453 C CA . ALA A 1 190 ? -30.665 6.532 -8.965 1.00 56.62 190 ALA A CA 1
ATOM 1454 C C . ALA A 1 190 ? -32.102 6.596 -8.432 1.00 56.62 190 ALA A C 1
ATOM 1456 O O . ALA A 1 190 ? -32.364 5.975 -7.376 1.00 56.62 190 ALA A O 1
#

Secondary structure (DSSP, 8-state):
--HHHHHHHHHHHHHHHHHHHHHHHHHHHHHHHHHHHHHT--HHHHH------------SPEEE-TTT--EE-S-SSPPTTTTTS-GGGGEE--TTSSSTTS---EEEEEEEE--TTS-GGG--HHHHHHHHH--TT-BHHHHHHHHHHTT-EEEEEE-GGG-TTEEEEEEEETTEEEEEEEEEEEE---

InterPro domains:
  IPR027444 DNA-binding protein H-NS-like, C-terminal domain [PF00816] (61-90)

pLDDT: mean 83.58, std 14.93, range [38.78, 97.0]

Organism: NCBI:txid1232866

Radius of gyration: 25.81 Å; chains: 1; bounding box: 61×37×74 Å

Sequence (190 aa):
MDYRDLLAKAAELDRQIALAREVEAAGALAEIKARVAEFGFTVEDVFSTKKARKERKRSGPTYRDPESGATWSGMGREPGWIKGKNRAAFVVGDEYSASENRESPIEQLESLGLPATFPAALMPEAGSRFVSDCVMGMDKMALMKLARDRGFMPSWSRLAHLGAGVYELGLTIDGRGVPLLVRMKVVEPA

Foldseek 3Di:
DDPVVVVVVVVVVVVVVVVVCVVVVVVVVVVVVVVCVVVVPDPCNVVVPPPVPPPPPLPAFWFAQPPPRDIDSPDDDDDPSPPPHDRVVGTDPPVPPPPVPPPPFQWWFPDKAADPPDDPVPQDPLNVVLRVPRDTGDGPVRSCVSLVVSVWDWDWAAPPVVHPQWIWIWIQDPNDTGIMITGIDGDDDD